Protein AF-A0A0A7PD60-F1 (afdb_monomer)

Mean predicted aligned error: 9.68 Å

Organism: NCBI:txid1515612

Nearest PDB structures (foldseek):
  1x8z-assembly1_A-2  TM=5.159E-01  e=1.413E+00  Arabidopsis thaliana
  1x8z-assembly3_A  TM=5.159E-01  e=1.413E+00  Arabidopsis thaliana
  1xg2-assembly1_B  TM=5.342E-01  e=2.087E+00  Actinidia chinensis
  8xhw-assembly1_A  TM=4.255E-01  e=7.781E+00  Haloquadratum walsbyi DSM 16790
  1s8l-assembly1_A  TM=4.151E-01  e=6.723E+00  Halobacterium sp.

pLDDT: mean 78.9, std 13.52, range [43.19, 95.94]

Foldseek 3Di:
DDDPPDDDPPPPPVVVVVLVCVVVVVVVLVVVLVPDPDVVCSLLSLLVVLLVLLQVLLVLLCVVLVVDPDPLLSVLSNLLSVLSNQLSVLCVVPVPCPDLVSLLSNLVSLLSNLVSLLVNLVVDPDFCSVLSNVLSVLSNVLSVCSVVVHDPVCVNVNSVVNSVSSSVVSVSSVVVVVVVVVPPPDDPPPDD

Structure (mmCIF, N/CA/C/O backbone):
data_AF-A0A0A7PD60-F1
#
_entry.id   AF-A0A0A7PD60-F1
#
loop_
_atom_site.group_PDB
_atom_site.id
_atom_site.type_symbol
_atom_site.label_atom_id
_atom_site.label_alt_id
_atom_site.label_comp_id
_atom_site.label_asym_id
_atom_site.label_entity_id
_atom_site.label_seq_id
_atom_site.pdbx_PDB_ins_code
_atom_site.Cartn_x
_atom_site.Cartn_y
_atom_site.Cartn_z
_atom_site.occupancy
_atom_site.B_iso_or_equiv
_atom_site.auth_seq_id
_atom_site.auth_comp_id
_atom_site.auth_asym_id
_atom_site.auth_atom_id
_atom_site.pdbx_PDB_model_num
ATOM 1 N N . MET A 1 1 ? -7.321 26.201 45.624 1.00 45.25 1 MET A N 1
ATOM 2 C CA . MET A 1 1 ? -7.316 24.887 44.943 1.00 45.25 1 MET A CA 1
ATOM 3 C C . MET A 1 1 ? -8.018 25.086 43.603 1.00 45.25 1 MET A C 1
ATOM 5 O O . MET A 1 1 ? -9.235 25.010 43.531 1.00 45.25 1 MET A O 1
ATOM 9 N N . PHE A 1 2 ? -7.267 25.556 42.604 1.00 43.19 2 PHE A N 1
ATOM 10 C CA . PHE A 1 2 ? -7.802 26.150 41.375 1.00 43.19 2 PHE A CA 1
ATOM 11 C C . PHE A 1 2 ? -7.824 25.148 40.215 1.00 43.19 2 PHE A C 1
ATOM 13 O O . PHE A 1 2 ? -6.853 24.437 39.977 1.00 43.19 2 PHE A O 1
ATOM 20 N N . ALA A 1 3 ? -8.967 25.146 39.531 1.00 49.16 3 ALA A N 1
ATOM 21 C CA . ALA A 1 3 ? -9.256 24.707 38.171 1.00 49.16 3 ALA A CA 1
ATOM 22 C C . ALA A 1 3 ? -8.059 24.272 37.298 1.00 49.16 3 ALA A C 1
ATOM 24 O O . ALA A 1 3 ? -7.318 25.095 36.767 1.00 49.16 3 ALA A O 1
ATOM 25 N N . ALA A 1 4 ? -7.975 22.967 37.041 1.00 48.28 4 ALA A N 1
ATOM 26 C CA . ALA A 1 4 ? -7.247 22.392 35.914 1.00 48.28 4 ALA A CA 1
ATOM 27 C C . ALA A 1 4 ? -8.256 21.704 34.979 1.00 48.28 4 ALA A C 1
ATOM 29 O O . ALA A 1 4 ? -8.284 20.485 34.856 1.00 48.28 4 ALA A O 1
ATOM 30 N N . GLN A 1 5 ? -9.154 22.486 34.377 1.00 56.31 5 GLN A N 1
ATOM 31 C CA . GLN A 1 5 ? -10.167 21.976 33.452 1.00 56.31 5 GLN A CA 1
ATOM 32 C C . GLN A 1 5 ? -10.389 23.011 32.351 1.00 56.31 5 GLN A C 1
ATOM 34 O O . GLN A 1 5 ? -11.177 23.937 32.500 1.00 56.31 5 GLN A O 1
ATOM 39 N N . GLY A 1 6 ? -9.624 22.901 31.264 1.00 50.69 6 GLY A N 1
ATOM 40 C CA . GLY A 1 6 ? -9.734 23.856 30.161 1.00 50.69 6 GLY A CA 1
ATOM 41 C C . GLY A 1 6 ? -8.641 23.761 29.103 1.00 50.69 6 GLY A C 1
ATOM 42 O O . GLY A 1 6 ? -8.149 24.795 28.666 1.00 50.69 6 GLY A O 1
ATOM 43 N N . ARG A 1 7 ? -8.213 22.554 28.700 1.00 50.16 7 ARG A N 1
ATOM 44 C CA . ARG A 1 7 ? -7.213 22.408 27.623 1.00 50.16 7 ARG A CA 1
ATOM 45 C C . ARG A 1 7 ? -7.505 21.299 26.603 1.00 50.16 7 ARG A C 1
ATOM 47 O O . ARG A 1 7 ? -6.588 20.859 25.919 1.00 50.16 7 ARG A O 1
ATOM 54 N N . ASP A 1 8 ? -8.771 20.908 26.434 1.00 51.94 8 ASP A N 1
ATOM 55 C CA . ASP A 1 8 ? -9.109 19.741 25.597 1.00 51.94 8 ASP A CA 1
ATOM 56 C C . ASP A 1 8 ? -9.903 20.071 24.318 1.00 51.94 8 ASP A C 1
ATOM 58 O O . ASP A 1 8 ? -10.056 19.211 23.452 1.00 51.94 8 ASP A O 1
ATOM 62 N N . SER A 1 9 ? -10.375 21.307 24.124 1.00 50.34 9 SER A N 1
ATOM 63 C CA . SER A 1 9 ? -11.265 21.645 22.995 1.00 50.34 9 SER A CA 1
ATOM 64 C C . SER A 1 9 ? -10.570 22.215 21.749 1.00 50.34 9 SER A C 1
ATOM 66 O O . SER A 1 9 ? -11.176 22.233 20.681 1.00 50.34 9 SER A O 1
ATOM 68 N N . VAL A 1 10 ? -9.293 22.615 21.821 1.00 49.00 10 VAL A N 1
ATOM 69 C CA . VAL A 1 10 ? -8.584 23.231 20.672 1.00 49.00 10 VAL A CA 1
ATOM 70 C C . VAL A 1 10 ? -7.845 22.196 19.799 1.00 49.00 10 VAL A C 1
ATOM 72 O O . VAL A 1 10 ? -7.599 22.429 18.618 1.00 49.00 10 VAL A O 1
ATOM 75 N N . GLY A 1 11 ? -7.566 20.993 20.316 1.00 49.41 11 GLY A N 1
ATOM 76 C CA . GLY A 1 11 ? -6.858 19.927 19.578 1.00 49.41 11 GLY A CA 1
ATOM 77 C C . GLY A 1 11 ? -7.725 19.075 18.634 1.00 49.41 11 GLY A C 1
ATOM 78 O O . GLY A 1 11 ? -7.202 18.217 17.913 1.00 49.41 11 GLY A O 1
ATOM 79 N N . GLY A 1 12 ? -9.048 19.275 18.644 1.00 49.69 12 GLY A N 1
ATOM 80 C CA . GLY A 1 12 ? -9.999 18.477 17.862 1.00 49.69 12 GLY A CA 1
ATOM 81 C C . GLY A 1 12 ? -10.002 18.826 16.375 1.00 49.69 12 GLY A C 1
ATOM 82 O O . GLY A 1 12 ? -10.013 17.929 15.533 1.00 49.69 12 GLY A O 1
ATOM 83 N N . TYR A 1 13 ? -9.919 20.118 16.052 1.00 46.81 13 TYR A N 1
ATOM 84 C CA . TYR A 1 13 ? -9.999 20.579 14.669 1.00 46.81 13 TYR A CA 1
ATOM 85 C C . TYR A 1 13 ? -8.667 20.425 13.937 1.00 46.81 13 TYR A C 1
ATOM 87 O O . TYR A 1 13 ? -8.688 19.922 12.821 1.00 46.81 13 TYR A O 1
ATOM 95 N N . ALA A 1 14 ? -7.523 20.715 14.573 1.00 48.94 14 ALA A N 1
ATOM 96 C CA . ALA A 1 14 ? -6.183 20.650 13.961 1.00 48.94 14 ALA A CA 1
ATOM 97 C C . ALA A 1 14 ? -5.816 19.287 13.332 1.00 48.94 14 ALA A C 1
ATOM 99 O O . ALA A 1 14 ? -4.980 19.212 12.438 1.00 48.94 14 ALA A O 1
ATOM 100 N N . ASN A 1 15 ? -6.469 18.201 13.756 1.00 55.22 15 ASN A N 1
ATOM 101 C CA . ASN A 1 15 ? -6.218 16.852 13.243 1.00 55.22 15 ASN A CA 1
ATOM 102 C C . ASN A 1 15 ? -7.100 16.446 12.046 1.00 55.22 15 ASN A C 1
ATOM 104 O O . ASN A 1 15 ? -6.853 15.393 11.455 1.00 55.22 15 ASN A O 1
ATOM 108 N N . LEU A 1 16 ? -8.122 17.233 11.686 1.00 54.19 16 LEU A N 1
ATOM 109 C CA . LEU A 1 16 ? -9.031 16.917 10.572 1.00 54.19 16 LEU A CA 1
ATOM 110 C C . LEU A 1 16 ? -8.470 17.368 9.213 1.00 54.19 16 LEU A C 1
ATOM 112 O O . LEU A 1 16 ? -8.832 16.822 8.175 1.00 54.19 16 LEU A O 1
ATOM 116 N N . TRP A 1 17 ? -7.552 18.335 9.210 1.00 53.50 17 TRP A N 1
ATOM 117 C CA . TRP A 1 17 ? -7.046 18.959 7.984 1.00 53.50 17 TRP A CA 1
ATOM 118 C C . TRP A 1 17 ? -6.054 18.040 7.283 1.00 53.50 17 TRP A C 1
ATOM 120 O O . TRP A 1 17 ? -6.000 18.008 6.064 1.00 53.50 17 TRP A O 1
ATOM 130 N N . TRP A 1 18 ? -5.301 17.253 8.052 1.00 55.25 18 TRP A N 1
ATOM 131 C CA . TRP A 1 18 ? -4.307 16.319 7.534 1.00 55.25 18 TRP A CA 1
ATOM 132 C C . TRP A 1 18 ? -4.889 15.246 6.590 1.00 55.25 18 TRP A C 1
ATOM 134 O O . TRP A 1 18 ? -4.377 15.094 5.483 1.00 55.25 18 TRP A O 1
ATOM 144 N N . PRO A 1 19 ? -5.975 14.524 6.938 1.00 57.06 19 PRO A N 1
ATOM 145 C CA . PRO A 1 19 ? -6.587 13.575 6.009 1.00 57.06 19 PRO A CA 1
ATOM 146 C C . PRO A 1 19 ? -7.271 14.246 4.810 1.00 57.06 19 PRO A C 1
ATOM 148 O O . PRO A 1 19 ? -7.238 13.694 3.712 1.00 57.06 19 PRO A O 1
ATOM 151 N N . LEU A 1 20 ? -7.834 15.445 4.988 1.00 56.34 20 LEU A N 1
ATOM 152 C CA . LEU A 1 20 ? -8.378 16.240 3.883 1.00 56.34 20 LEU A CA 1
ATOM 153 C C . LEU A 1 20 ? -7.275 16.731 2.937 1.00 56.34 20 LEU A C 1
ATOM 155 O O . LEU A 1 20 ? -7.461 16.692 1.728 1.00 56.34 20 LEU A O 1
ATOM 159 N N . ALA A 1 21 ? -6.110 17.110 3.461 1.00 62.09 21 ALA A N 1
ATOM 160 C CA . ALA A 1 21 ? -4.942 17.491 2.675 1.00 62.09 21 ALA A CA 1
ATOM 161 C C . ALA A 1 21 ? -4.362 16.296 1.904 1.00 62.09 21 ALA A C 1
ATOM 163 O O . ALA A 1 21 ? -3.977 16.448 0.750 1.00 62.09 21 ALA A O 1
ATOM 164 N N . LEU A 1 22 ? -4.367 15.093 2.492 1.00 65.81 22 LEU A N 1
ATOM 165 C CA . LEU A 1 22 ? -3.983 13.864 1.789 1.00 65.81 22 LEU A CA 1
ATOM 166 C C . LEU A 1 22 ? -4.974 13.506 0.671 1.00 65.81 22 LEU A C 1
ATOM 168 O O . LEU A 1 22 ? -4.551 13.136 -0.423 1.00 65.81 22 LEU A O 1
ATOM 172 N N . GLY A 1 23 ? -6.281 13.655 0.914 1.00 61.34 23 GLY A N 1
ATOM 173 C CA . GLY A 1 23 ? -7.320 13.420 -0.094 1.00 61.34 23 GLY A CA 1
ATOM 174 C C . GLY A 1 23 ? -7.303 14.451 -1.228 1.00 61.34 23 GLY A C 1
ATOM 175 O O . GLY A 1 23 ? -7.326 14.080 -2.399 1.00 61.34 23 GLY A O 1
ATOM 176 N N . ALA A 1 24 ? -7.198 15.739 -0.892 1.00 56.53 24 ALA A N 1
ATOM 177 C CA . ALA A 1 24 ? -7.082 16.830 -1.857 1.00 56.53 24 ALA A CA 1
ATOM 178 C C . ALA A 1 24 ? -5.769 16.748 -2.648 1.00 56.53 24 ALA A C 1
ATOM 180 O O . ALA A 1 24 ? -5.776 16.950 -3.860 1.00 56.53 24 ALA A O 1
ATOM 181 N N . GLY A 1 25 ? -4.667 16.368 -1.992 1.00 66.50 25 GLY A N 1
ATOM 182 C CA . GLY A 1 25 ? -3.397 16.070 -2.645 1.00 66.50 25 GLY A CA 1
ATOM 183 C C . GLY A 1 25 ? -3.546 14.941 -3.662 1.00 66.50 25 GLY A C 1
ATOM 184 O O . GLY A 1 25 ? -3.178 15.107 -4.817 1.00 66.50 25 GLY A O 1
ATOM 185 N N . ALA A 1 26 ? -4.178 13.829 -3.288 1.00 60.81 26 ALA A N 1
ATOM 186 C CA . ALA A 1 26 ? -4.400 12.716 -4.205 1.00 60.81 26 ALA A CA 1
ATOM 187 C C . ALA A 1 26 ? -5.316 13.066 -5.396 1.00 60.81 26 ALA A C 1
ATOM 189 O O . ALA A 1 26 ? -5.043 12.650 -6.523 1.00 60.81 26 ALA A O 1
ATOM 190 N N . ALA A 1 27 ? -6.372 13.858 -5.181 1.00 60.59 27 ALA A N 1
ATOM 191 C CA . ALA A 1 27 ? -7.254 14.326 -6.252 1.00 60.59 27 ALA A CA 1
ATOM 192 C C . ALA A 1 27 ? -6.538 15.298 -7.209 1.00 60.59 27 ALA A C 1
ATOM 194 O O . ALA A 1 27 ? -6.627 15.141 -8.428 1.00 60.59 27 ALA A O 1
ATOM 195 N N . ALA A 1 28 ? -5.7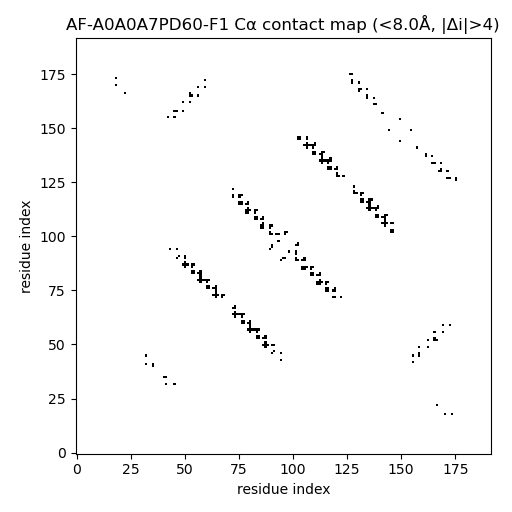65 16.247 -6.671 1.00 60.00 28 ALA A N 1
ATOM 196 C CA . ALA A 1 28 ? -4.930 17.154 -7.458 1.00 60.00 28 ALA A CA 1
ATOM 197 C C . ALA A 1 28 ? -3.871 16.392 -8.276 1.00 60.00 28 ALA A C 1
ATOM 199 O O . ALA A 1 28 ? -3.556 16.778 -9.399 1.00 60.00 28 ALA A O 1
ATOM 200 N N . VAL A 1 29 ? -3.376 15.267 -7.757 1.00 58.03 29 VAL A N 1
ATOM 201 C CA . VAL A 1 29 ? -2.412 14.384 -8.431 1.00 58.03 29 VAL A CA 1
ATOM 202 C C . VAL A 1 29 ? -3.037 13.596 -9.573 1.00 58.03 29 VAL A C 1
ATOM 204 O O . VAL A 1 29 ? -2.435 13.510 -10.642 1.00 58.03 29 VAL A O 1
ATOM 207 N N . LEU A 1 30 ? -4.245 13.053 -9.389 1.00 61.50 30 LEU A N 1
ATOM 208 C CA . LEU A 1 30 ? -4.986 12.391 -10.469 1.00 61.50 30 LEU A CA 1
ATOM 209 C C . LEU A 1 30 ? -5.298 13.364 -11.613 1.00 61.50 30 LEU A C 1
ATOM 211 O O . LEU A 1 30 ? -5.217 12.973 -12.777 1.00 61.50 30 LEU A O 1
ATOM 215 N N . LEU A 1 31 ? -5.582 14.626 -11.281 1.00 61.00 31 LEU A N 1
ATOM 216 C CA . LEU A 1 31 ? -5.720 15.723 -12.240 1.00 61.00 31 LEU A CA 1
ATOM 217 C C . LEU A 1 31 ? -4.387 16.049 -12.932 1.00 61.00 31 LEU A C 1
ATOM 219 O O . LEU A 1 31 ? -4.333 16.077 -14.156 1.00 61.00 31 LEU A O 1
ATOM 223 N N . PHE A 1 32 ? -3.286 16.211 -12.193 1.00 60.91 32 PHE A N 1
ATOM 224 C CA . PHE A 1 32 ? -1.969 16.524 -12.768 1.00 60.91 32 PHE A CA 1
ATOM 225 C C . PHE A 1 32 ? -1.454 15.426 -13.720 1.00 60.91 32 PHE A C 1
ATOM 227 O O . PHE A 1 32 ? -0.874 15.713 -14.772 1.00 60.91 32 PHE A O 1
ATOM 234 N N . LEU A 1 33 ? -1.736 14.158 -13.400 1.00 54.94 33 LEU A N 1
ATOM 235 C CA . LEU A 1 33 ? -1.424 13.012 -14.255 1.00 54.94 33 LEU A CA 1
ATOM 236 C C . LEU A 1 33 ? -2.199 13.003 -15.579 1.00 54.94 33 LEU A C 1
ATOM 238 O O . LEU A 1 33 ? -1.742 12.352 -16.511 1.00 54.94 33 LEU A O 1
ATOM 242 N N . GLN A 1 34 ? -3.346 13.680 -15.690 1.00 61.59 34 GLN A N 1
ATOM 243 C CA . GLN A 1 34 ? -4.083 13.765 -16.958 1.00 61.59 34 GLN A CA 1
ATOM 244 C C . GLN A 1 34 ? -3.521 14.829 -17.910 1.00 61.59 34 GLN A C 1
ATOM 246 O O . GLN A 1 34 ? -3.695 14.702 -19.118 1.00 61.59 34 GLN A O 1
ATOM 251 N N . PHE A 1 35 ? -2.816 15.841 -17.396 1.00 59.50 35 PHE A N 1
ATOM 252 C CA . PHE A 1 35 ? -2.416 17.020 -18.176 1.00 59.50 35 PHE A CA 1
ATOM 253 C C . PHE A 1 35 ? -0.926 17.079 -18.553 1.00 59.50 35 PHE A C 1
ATOM 255 O O . PHE A 1 35 ? -0.502 18.034 -19.198 1.00 59.50 35 PHE A O 1
ATOM 262 N N . THR A 1 36 ? -0.109 16.081 -18.194 1.00 52.44 36 THR A N 1
ATOM 263 C CA . THR A 1 36 ? 1.338 16.110 -18.488 1.00 52.44 36 THR A CA 1
ATOM 264 C C . THR A 1 36 ? 1.650 15.493 -19.865 1.00 52.44 36 THR A C 1
ATOM 266 O O . THR A 1 36 ? 1.535 14.282 -20.018 1.00 52.44 36 THR A O 1
ATOM 269 N N . PRO A 1 37 ? 2.133 16.248 -20.870 1.00 53.19 37 PRO A N 1
ATOM 270 C CA . PRO A 1 37 ? 2.254 15.771 -22.256 1.00 53.19 37 PRO A CA 1
ATOM 271 C C . PRO A 1 37 ? 3.435 14.812 -22.529 1.00 53.19 37 PRO A C 1
ATOM 273 O O . PRO A 1 37 ? 3.783 14.583 -23.685 1.00 53.19 37 PRO A O 1
ATOM 276 N N . ARG A 1 38 ? 4.095 14.247 -21.501 1.00 71.44 38 ARG A N 1
ATOM 277 C CA . ARG A 1 38 ? 5.273 13.371 -21.670 1.00 71.44 38 ARG A CA 1
ATOM 278 C C . ARG A 1 38 ? 5.118 12.041 -20.908 1.00 71.44 38 ARG A C 1
ATOM 280 O O . ARG A 1 38 ? 5.128 12.057 -19.675 1.00 71.44 38 ARG A O 1
ATOM 287 N N . PRO A 1 39 ? 5.059 10.884 -21.601 1.00 69.69 39 PRO A N 1
ATOM 288 C CA . PRO A 1 39 ? 4.768 9.582 -20.982 1.00 69.69 39 PRO A CA 1
ATOM 289 C C . PRO A 1 39 ? 5.855 9.111 -20.001 1.00 69.69 39 PRO A C 1
ATOM 291 O O . PRO A 1 39 ? 5.564 8.448 -19.004 1.00 69.69 39 PRO A O 1
ATOM 294 N N . PHE A 1 40 ? 7.111 9.504 -20.235 1.00 71.00 40 PHE A N 1
ATOM 295 C CA . PHE A 1 40 ? 8.219 9.190 -19.332 1.00 71.00 40 PHE A CA 1
ATOM 296 C C . PHE A 1 40 ? 8.077 9.894 -17.975 1.00 71.00 40 PHE A C 1
ATOM 298 O O . PHE A 1 40 ? 8.152 9.249 -16.930 1.00 71.00 40 PHE A O 1
ATOM 305 N N . LEU A 1 41 ? 7.789 11.203 -17.987 1.00 75.25 41 LEU A N 1
ATOM 306 C CA . LEU A 1 41 ? 7.560 11.971 -16.760 1.00 75.25 41 LEU A CA 1
ATOM 307 C C . LEU A 1 41 ? 6.321 11.463 -16.018 1.00 75.25 41 LEU A C 1
ATOM 309 O O . LEU A 1 41 ? 6.384 11.299 -14.805 1.00 75.25 41 LEU A O 1
ATOM 313 N N . MET A 1 42 ? 5.242 11.109 -16.731 1.00 73.12 42 MET A N 1
ATOM 314 C CA . MET A 1 42 ? 4.068 10.485 -16.107 1.00 73.12 42 MET A CA 1
ATOM 315 C C . MET A 1 42 ? 4.428 9.220 -15.323 1.00 73.12 42 MET A C 1
ATOM 317 O O . MET A 1 42 ? 3.942 9.043 -14.210 1.00 73.12 42 MET A O 1
ATOM 321 N N . THR A 1 43 ? 5.275 8.354 -15.884 1.00 76.38 43 THR A N 1
ATOM 322 C CA . THR A 1 43 ? 5.635 7.075 -15.254 1.00 76.38 43 THR A CA 1
ATOM 323 C C . THR A 1 43 ? 6.455 7.302 -13.987 1.00 76.38 43 THR A C 1
ATOM 325 O O . THR A 1 43 ? 6.087 6.809 -12.923 1.00 76.38 43 THR A O 1
ATOM 328 N N . VAL A 1 44 ? 7.515 8.114 -14.068 1.00 79.25 44 VAL A N 1
ATOM 329 C CA . VAL A 1 44 ? 8.369 8.436 -12.910 1.00 79.25 44 VAL A CA 1
ATOM 330 C C . VAL A 1 44 ? 7.561 9.123 -11.810 1.00 79.25 44 VAL A C 1
ATOM 332 O O . VAL A 1 44 ? 7.629 8.724 -10.648 1.00 79.25 44 VAL A O 1
ATOM 335 N N . THR A 1 45 ? 6.746 10.119 -12.164 1.00 80.88 45 THR A N 1
ATOM 336 C CA . THR A 1 45 ? 5.888 10.818 -11.204 1.00 80.88 45 THR A CA 1
ATOM 337 C C . THR A 1 45 ? 4.870 9.864 -10.575 1.00 80.88 45 THR A C 1
ATOM 339 O O . THR A 1 45 ? 4.715 9.880 -9.356 1.00 80.88 45 THR A O 1
ATOM 342 N N . ALA A 1 46 ? 4.230 8.983 -11.350 1.00 80.69 46 ALA A N 1
ATOM 343 C CA . ALA A 1 46 ? 3.298 7.985 -10.821 1.00 80.69 46 ALA A CA 1
ATOM 344 C C . ALA A 1 46 ? 3.963 7.034 -9.814 1.00 80.69 46 ALA A C 1
ATOM 346 O O . ALA A 1 46 ? 3.371 6.738 -8.778 1.00 80.69 46 ALA A O 1
ATOM 347 N N . ILE A 1 47 ? 5.196 6.595 -10.084 1.00 83.81 47 ILE A N 1
ATOM 348 C CA . ILE A 1 47 ? 5.955 5.730 -9.173 1.00 83.81 47 ILE A CA 1
ATOM 349 C C . ILE A 1 47 ? 6.304 6.468 -7.878 1.00 83.81 47 ILE A C 1
ATOM 351 O O . ILE A 1 47 ? 6.063 5.937 -6.796 1.00 83.81 47 ILE A O 1
ATOM 355 N N . LEU A 1 48 ? 6.811 7.703 -7.955 1.00 83.31 48 LEU A N 1
ATOM 356 C CA . LEU A 1 48 ? 7.122 8.501 -6.760 1.00 83.31 48 LEU A CA 1
ATOM 357 C C . LEU A 1 48 ? 5.877 8.746 -5.894 1.00 83.31 48 LEU A C 1
ATOM 359 O O . LEU A 1 48 ? 5.941 8.666 -4.667 1.00 83.31 48 LEU A O 1
ATOM 363 N N . TRP A 1 49 ? 4.724 8.977 -6.522 1.00 81.44 49 TRP A N 1
ATOM 364 C CA . TRP A 1 49 ? 3.452 9.083 -5.809 1.00 81.44 49 TRP A CA 1
ATOM 365 C C . TRP A 1 49 ? 3.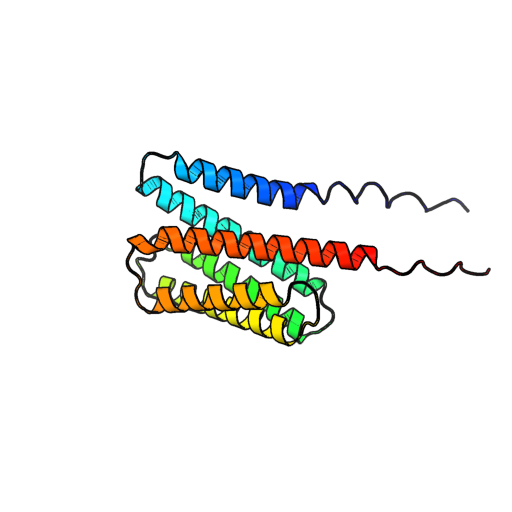024 7.772 -5.169 1.00 81.44 49 TRP A C 1
ATOM 367 O O . TRP A 1 49 ? 2.579 7.769 -4.022 1.00 81.44 49 TRP A O 1
ATOM 377 N N . LEU A 1 50 ? 3.183 6.654 -5.875 1.00 83.50 50 LEU A N 1
ATOM 378 C CA . LEU A 1 50 ? 2.900 5.340 -5.319 1.00 83.50 50 LEU A CA 1
ATOM 379 C C . LEU A 1 50 ? 3.751 5.065 -4.076 1.00 83.50 50 LEU A C 1
ATOM 381 O O . LEU A 1 50 ? 3.220 4.622 -3.061 1.00 83.50 50 LEU A O 1
ATOM 385 N N . VAL A 1 51 ? 5.043 5.395 -4.129 1.00 87.75 51 VAL A N 1
ATOM 386 C CA . VAL A 1 51 ? 5.966 5.310 -2.989 1.00 87.75 51 VAL A CA 1
ATOM 387 C C . VAL A 1 51 ? 5.454 6.149 -1.815 1.00 87.75 51 VAL A C 1
ATOM 389 O O . VAL A 1 51 ? 5.375 5.647 -0.691 1.00 87.75 51 VAL A O 1
ATOM 392 N N . ALA A 1 52 ? 5.043 7.397 -2.061 1.00 85.44 52 ALA A N 1
ATOM 393 C CA . ALA A 1 52 ? 4.488 8.267 -1.024 1.00 85.44 52 ALA A CA 1
ATOM 394 C C . ALA A 1 52 ? 3.196 7.695 -0.410 1.00 85.44 52 ALA A C 1
ATOM 396 O O . ALA A 1 52 ? 3.028 7.707 0.812 1.00 85.44 52 ALA A O 1
ATOM 397 N N . LEU A 1 53 ? 2.302 7.138 -1.233 1.00 84.88 53 LEU A N 1
ATOM 398 C CA . LEU A 1 53 ? 1.064 6.504 -0.777 1.00 84.88 53 LEU A CA 1
ATOM 399 C C . LEU A 1 53 ? 1.333 5.239 0.040 1.00 84.88 53 LEU A C 1
ATOM 401 O O . LEU A 1 53 ? 0.701 5.044 1.076 1.00 84.88 53 LEU A O 1
ATOM 405 N N . MET A 1 54 ? 2.289 4.405 -0.371 1.00 87.81 54 MET A N 1
ATOM 406 C CA . MET A 1 54 ? 2.707 3.228 0.393 1.00 87.81 54 MET A CA 1
ATOM 407 C C . MET A 1 54 ? 3.301 3.622 1.751 1.00 87.81 54 MET A C 1
ATOM 409 O O . MET A 1 54 ? 2.963 3.015 2.767 1.00 87.81 54 MET A O 1
ATOM 413 N N . ALA A 1 55 ? 4.119 4.678 1.803 1.00 86.44 55 ALA A N 1
ATOM 414 C CA . ALA A 1 55 ? 4.651 5.208 3.058 1.00 86.44 55 ALA A CA 1
ATOM 415 C C . ALA A 1 55 ? 3.537 5.749 3.974 1.00 86.44 55 ALA A C 1
ATOM 417 O O . ALA A 1 55 ? 3.505 5.443 5.170 1.00 86.44 55 ALA A O 1
ATOM 418 N N . ALA A 1 56 ? 2.577 6.495 3.418 1.00 82.69 56 ALA A N 1
ATOM 419 C CA . ALA A 1 56 ? 1.414 6.981 4.158 1.00 82.69 56 ALA A CA 1
ATOM 420 C C . ALA A 1 56 ? 0.548 5.823 4.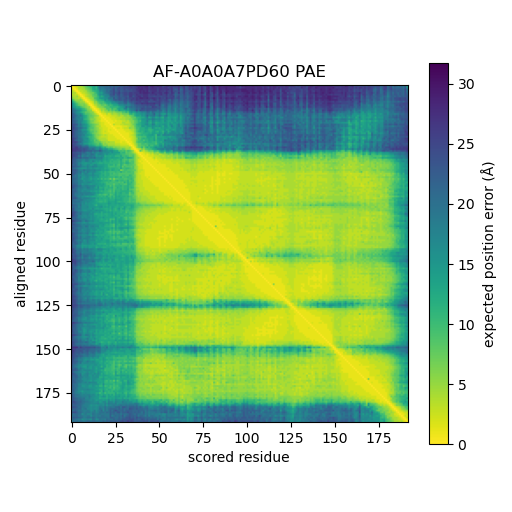684 1.00 82.69 56 ALA A C 1
ATOM 422 O O . ALA A 1 56 ? 0.138 5.826 5.846 1.00 82.69 56 ALA A O 1
ATOM 423 N N . ALA A 1 57 ? 0.321 4.795 3.866 1.00 83.94 57 ALA A N 1
ATOM 424 C CA . ALA A 1 57 ? -0.405 3.594 4.256 1.00 83.94 57 ALA A CA 1
ATOM 425 C C . ALA A 1 57 ? 0.300 2.854 5.394 1.00 83.94 57 ALA A C 1
ATOM 427 O O . ALA A 1 57 ? -0.336 2.509 6.390 1.00 83.94 57 ALA A O 1
ATOM 428 N N . ALA A 1 58 ? 1.617 2.670 5.292 1.00 86.94 58 ALA A N 1
ATOM 429 C CA . ALA A 1 58 ? 2.419 2.070 6.347 1.00 86.94 58 ALA A CA 1
ATOM 430 C C . ALA A 1 58 ? 2.315 2.851 7.662 1.00 86.94 58 ALA A C 1
ATOM 432 O O . ALA A 1 58 ? 2.141 2.252 8.724 1.00 86.94 58 ALA A O 1
ATOM 433 N N . TRP A 1 59 ? 2.348 4.184 7.598 1.00 87.31 59 TRP A N 1
ATOM 434 C CA . TRP A 1 59 ? 2.170 5.041 8.768 1.00 87.31 59 TRP A CA 1
ATOM 435 C C . TRP A 1 59 ? 0.792 4.864 9.418 1.00 87.31 59 TRP A C 1
ATOM 437 O O . TRP A 1 59 ? 0.689 4.678 10.634 1.00 87.31 59 TRP A O 1
ATOM 447 N N . VAL A 1 60 ? -0.277 4.874 8.616 1.00 85.06 60 VAL A N 1
ATOM 448 C CA . VAL A 1 60 ? -1.651 4.665 9.099 1.00 85.06 60 VAL A CA 1
ATOM 449 C C . VAL A 1 60 ? -1.793 3.286 9.751 1.00 85.06 60 VAL A C 1
ATOM 451 O O . VAL A 1 60 ? -2.341 3.178 10.849 1.00 85.06 60 VAL A O 1
ATOM 454 N N . GLN A 1 61 ? -1.238 2.242 9.138 1.00 88.44 61 GLN A N 1
ATOM 455 C CA . GLN A 1 61 ? -1.265 0.885 9.686 1.00 88.44 61 GLN A CA 1
ATOM 456 C C . GLN A 1 61 ? -0.437 0.768 10.973 1.00 88.44 61 GLN A C 1
ATOM 458 O O . GLN A 1 61 ? -0.875 0.146 11.941 1.00 88.44 61 GLN A O 1
ATOM 463 N N . ALA A 1 62 ? 0.712 1.443 11.057 1.00 87.62 62 ALA A N 1
ATOM 464 C CA . ALA A 1 62 ? 1.498 1.518 12.286 1.00 87.62 62 ALA A CA 1
ATOM 465 C C . ALA A 1 62 ? 0.732 2.223 13.419 1.00 87.62 62 ALA A C 1
ATOM 467 O O . ALA A 1 62 ? 0.851 1.835 14.585 1.00 87.62 62 ALA A O 1
ATOM 468 N N . ARG A 1 63 ? -0.083 3.234 13.093 1.00 86.69 63 ARG A N 1
ATOM 469 C CA . ARG A 1 63 ? -0.960 3.910 14.056 1.00 86.69 63 ARG A CA 1
ATOM 470 C C . ARG A 1 63 ? -2.084 2.989 14.532 1.00 86.69 63 ARG A C 1
ATOM 472 O O . ARG A 1 63 ? -2.276 2.871 15.740 1.00 86.69 63 ARG A O 1
ATOM 479 N N . GLU A 1 64 ? -2.766 2.288 13.629 1.00 86.50 64 GLU A N 1
ATOM 480 C CA . GLU A 1 64 ? -3.795 1.296 13.987 1.00 86.50 64 GLU A CA 1
ATOM 481 C C . GLU A 1 64 ? -3.237 0.160 14.850 1.00 86.50 64 GLU A C 1
ATOM 483 O O . GLU A 1 64 ? -3.856 -0.240 15.839 1.00 86.50 64 GLU A O 1
ATOM 488 N N . ALA A 1 65 ? -2.016 -0.299 14.566 1.00 90.75 65 ALA A N 1
ATOM 489 C CA . ALA A 1 65 ? -1.339 -1.286 15.398 1.00 90.75 65 ALA A CA 1
ATOM 490 C C . ALA A 1 65 ? -1.206 -0.825 16.863 1.00 90.75 65 ALA A C 1
ATOM 492 O O . ALA A 1 65 ? -1.349 -1.634 17.781 1.00 90.75 65 ALA A O 1
ATOM 493 N N . ARG A 1 66 ? -0.958 0.470 17.106 1.00 90.38 66 ARG A N 1
ATOM 494 C CA . ARG A 1 66 ? -0.862 1.032 18.467 1.00 90.38 66 ARG A CA 1
ATOM 495 C C . ARG A 1 66 ? -2.221 1.131 19.158 1.00 90.38 66 ARG A C 1
ATOM 497 O O . ARG A 1 66 ? -2.285 0.972 20.371 1.00 90.38 66 ARG A O 1
ATOM 504 N N . LEU A 1 67 ? -3.287 1.378 18.399 1.00 85.88 67 LEU A N 1
ATOM 505 C CA . LEU A 1 67 ? -4.648 1.538 18.925 1.00 85.88 67 LEU A CA 1
ATOM 506 C C . LEU A 1 67 ? -5.360 0.204 19.180 1.00 85.88 67 LEU A C 1
ATOM 508 O O . LEU A 1 67 ? -6.375 0.162 19.874 1.00 85.88 67 LEU A O 1
ATOM 512 N N . THR A 1 68 ? -4.857 -0.891 18.615 1.00 86.50 68 THR A N 1
ATOM 513 C CA . THR A 1 68 ? -5.522 -2.191 18.694 1.00 86.50 68 THR A CA 1
ATOM 514 C C . THR A 1 68 ? -5.121 -2.958 19.957 1.00 86.50 68 THR A C 1
ATOM 516 O O . THR A 1 68 ? -3.934 -3.161 20.233 1.00 86.50 68 THR A O 1
ATOM 519 N N . ALA A 1 69 ? -6.116 -3.420 20.723 1.00 86.38 69 ALA A N 1
ATOM 520 C CA . ALA A 1 69 ? -5.908 -4.172 21.964 1.00 86.38 69 ALA A CA 1
ATOM 521 C C . ALA A 1 69 ? -5.430 -5.614 21.715 1.00 86.38 69 ALA A C 1
ATOM 523 O O . ALA A 1 69 ? -4.561 -6.115 22.426 1.00 86.38 69 ALA A O 1
ATOM 524 N N . ARG A 1 70 ? -5.958 -6.280 20.679 1.00 89.56 70 ARG A N 1
ATOM 525 C CA . ARG A 1 70 ? -5.624 -7.674 20.356 1.00 89.56 70 ARG A CA 1
ATOM 526 C C . ARG A 1 70 ? -4.233 -7.784 19.731 1.00 89.56 70 ARG A C 1
ATOM 528 O O . ARG A 1 70 ? -3.914 -7.093 18.762 1.00 89.56 70 ARG A O 1
ATOM 535 N N . ARG A 1 71 ? -3.411 -8.699 20.261 1.00 91.31 71 ARG A N 1
ATOM 536 C CA . ARG A 1 71 ? -2.030 -8.928 19.798 1.00 91.31 71 ARG A CA 1
ATOM 537 C C . ARG A 1 71 ? -1.968 -9.386 18.337 1.00 91.31 71 ARG A C 1
ATOM 539 O O . ARG A 1 71 ? -1.106 -8.906 17.610 1.00 91.31 71 ARG A O 1
ATOM 546 N N . SER A 1 72 ? -2.869 -10.271 17.911 1.00 90.19 72 SER A N 1
ATOM 547 C CA . SER A 1 72 ? -2.926 -10.787 16.535 1.00 90.19 72 SER A CA 1
ATOM 548 C C . SER A 1 72 ? -3.202 -9.679 15.519 1.00 90.19 72 SER A C 1
ATOM 550 O O . SER A 1 72 ? -2.432 -9.501 14.582 1.00 90.19 72 SER A O 1
ATOM 552 N N . GLU A 1 73 ? -4.232 -8.864 15.750 1.00 90.44 73 GLU A N 1
ATOM 553 C CA . GLU A 1 73 ? -4.557 -7.718 14.892 1.00 90.44 73 GLU A CA 1
ATOM 554 C C . GLU A 1 73 ? -3.420 -6.684 14.879 1.00 90.44 73 GLU A C 1
ATOM 556 O O . GLU A 1 73 ? -3.055 -6.169 13.826 1.00 90.44 73 GLU A O 1
ATOM 561 N N . ARG A 1 74 ? -2.788 -6.421 16.031 1.00 92.12 74 ARG A N 1
ATOM 562 C CA . ARG A 1 74 ? -1.605 -5.549 16.112 1.00 92.12 74 ARG A CA 1
ATOM 563 C C . ARG A 1 74 ? -0.446 -6.062 15.255 1.00 92.12 74 ARG A C 1
ATOM 565 O O . ARG A 1 74 ? 0.217 -5.262 14.596 1.00 92.12 74 ARG A O 1
ATOM 572 N N . LEU A 1 75 ? -0.174 -7.367 15.288 1.00 93.75 75 LEU A N 1
ATOM 573 C CA . LEU A 1 75 ? 0.864 -7.987 14.462 1.00 93.75 75 LEU A CA 1
ATOM 574 C C . LEU A 1 75 ? 0.498 -7.929 12.976 1.00 93.75 75 LEU A C 1
ATOM 576 O O . LEU A 1 75 ? 1.355 -7.591 12.165 1.00 93.75 75 LEU A O 1
ATOM 580 N N . ALA A 1 76 ? -0.765 -8.164 12.621 1.00 91.94 76 ALA A N 1
ATOM 581 C CA . ALA A 1 76 ? -1.240 -8.049 11.246 1.00 91.94 76 ALA A CA 1
ATOM 582 C C . ALA A 1 76 ? -1.081 -6.615 10.702 1.00 91.94 76 ALA A C 1
ATOM 584 O O . ALA A 1 76 ? -0.552 -6.413 9.615 1.00 91.94 76 ALA A O 1
ATOM 585 N N . TRP A 1 77 ? -1.412 -5.590 11.489 1.00 92.75 77 TRP A N 1
ATOM 586 C CA . TRP A 1 77 ? -1.187 -4.200 11.081 1.00 92.75 77 TRP A CA 1
ATOM 587 C C . TRP A 1 77 ? 0.295 -3.835 10.944 1.00 92.75 77 TRP A C 1
ATOM 589 O O . TRP A 1 77 ? 0.675 -3.119 10.020 1.00 92.75 77 TRP A O 1
ATOM 599 N N . ARG A 1 78 ? 1.158 -4.343 11.834 1.00 93.56 78 ARG A N 1
ATOM 600 C CA . ARG A 1 78 ? 2.613 -4.130 11.733 1.00 93.56 78 ARG A CA 1
ATOM 601 C C . ARG A 1 78 ? 3.213 -4.814 10.512 1.00 93.56 78 ARG A C 1
ATOM 603 O O . ARG A 1 78 ? 4.046 -4.212 9.846 1.00 93.56 78 ARG A O 1
ATOM 610 N N . THR A 1 79 ? 2.803 -6.048 10.236 1.00 93.19 79 THR A N 1
ATOM 611 C CA . THR A 1 79 ? 3.281 -6.812 9.074 1.00 93.19 79 THR A CA 1
ATOM 612 C C . THR A 1 79 ? 2.811 -6.172 7.777 1.00 93.19 79 THR A C 1
ATOM 614 O O . THR A 1 79 ? 3.634 -5.942 6.898 1.00 93.19 79 THR A O 1
ATOM 617 N N . ALA A 1 80 ? 1.540 -5.773 7.689 1.00 90.44 80 ALA A N 1
ATOM 618 C CA . ALA A 1 80 ? 1.022 -5.045 6.537 1.00 90.44 80 ALA A CA 1
ATOM 619 C C . ALA A 1 80 ? 1.770 -3.718 6.303 1.00 90.44 80 ALA A C 1
ATOM 621 O O . ALA A 1 80 ? 2.118 -3.406 5.161 1.00 90.44 80 ALA A O 1
ATOM 622 N N . GLY A 1 81 ? 2.064 -2.973 7.377 1.00 89.62 81 GLY A N 1
ATOM 623 C CA . GLY A 1 81 ? 2.747 -1.684 7.284 1.00 89.62 81 GLY A CA 1
ATOM 624 C C . GLY A 1 81 ? 4.220 -1.837 6.917 1.00 89.62 81 GLY A C 1
ATOM 625 O O . GLY A 1 81 ? 4.716 -1.133 6.043 1.00 89.62 81 GLY A O 1
ATOM 626 N N . GLY A 1 82 ? 4.906 -2.807 7.526 1.00 93.69 82 GLY A N 1
ATOM 627 C CA . GLY A 1 82 ? 6.283 -3.158 7.179 1.00 93.69 82 GLY A CA 1
ATOM 628 C C . GLY A 1 82 ? 6.407 -3.641 5.736 1.00 93.69 82 GLY A C 1
ATOM 629 O O . GLY A 1 82 ? 7.324 -3.232 5.031 1.00 93.69 82 GLY A O 1
ATOM 630 N N . ALA A 1 83 ? 5.441 -4.430 5.265 1.00 92.75 83 ALA A N 1
ATOM 631 C CA . ALA A 1 83 ? 5.388 -4.856 3.877 1.00 92.75 83 ALA A CA 1
ATOM 632 C C . ALA A 1 83 ? 5.220 -3.660 2.925 1.00 92.75 83 ALA A C 1
ATOM 634 O O . ALA A 1 83 ? 5.921 -3.582 1.924 1.00 92.75 83 ALA A O 1
ATOM 635 N N . TYR A 1 84 ? 4.385 -2.671 3.256 1.00 90.81 84 TYR A N 1
ATOM 636 C CA . TYR A 1 84 ? 4.283 -1.463 2.434 1.00 90.81 84 TYR A CA 1
ATOM 637 C C . TYR A 1 84 ? 5.557 -0.611 2.412 1.00 90.81 84 TYR A C 1
ATOM 639 O O . TYR A 1 84 ? 5.895 -0.070 1.362 1.00 90.81 84 TYR A O 1
ATOM 647 N N . LEU A 1 85 ? 6.298 -0.524 3.520 1.00 92.69 85 LEU A N 1
ATOM 648 C CA . LEU A 1 85 ? 7.611 0.135 3.519 1.00 92.69 85 LEU A CA 1
ATOM 649 C C . LEU A 1 85 ? 8.621 -0.615 2.650 1.00 92.69 85 LEU A C 1
ATOM 651 O O . LEU A 1 85 ? 9.376 0.016 1.916 1.00 92.69 85 LEU A O 1
ATOM 655 N N . LEU A 1 86 ? 8.611 -1.948 2.701 1.00 93.81 86 LEU A N 1
ATOM 656 C CA . LEU A 1 86 ? 9.471 -2.775 1.860 1.00 93.81 86 LEU A CA 1
ATOM 657 C C . LEU A 1 86 ? 9.127 -2.608 0.371 1.00 93.81 86 LEU A C 1
ATOM 659 O O . LEU A 1 86 ? 10.025 -2.438 -0.448 1.00 93.81 86 LEU A O 1
ATOM 663 N N . ALA A 1 87 ? 7.836 -2.588 0.033 1.00 89.38 87 ALA A N 1
ATOM 664 C CA . ALA A 1 87 ? 7.342 -2.310 -1.315 1.00 89.38 87 ALA A CA 1
ATOM 665 C C . ALA A 1 87 ? 7.778 -0.921 -1.812 1.00 89.38 87 ALA A C 1
ATOM 667 O O . ALA A 1 87 ? 8.283 -0.790 -2.927 1.00 89.38 87 ALA A O 1
ATOM 668 N N . ALA A 1 88 ? 7.644 0.104 -0.966 1.00 90.31 88 ALA A N 1
ATOM 669 C CA . ALA A 1 88 ? 8.087 1.460 -1.272 1.00 90.31 88 ALA A CA 1
ATOM 670 C C . ALA A 1 88 ? 9.606 1.521 -1.506 1.00 90.31 88 ALA A C 1
ATOM 672 O O . ALA A 1 88 ? 10.052 2.106 -2.489 1.00 90.31 88 ALA A O 1
ATOM 673 N N . ALA A 1 89 ? 10.400 0.872 -0.649 1.00 91.25 89 ALA A N 1
ATOM 674 C CA . ALA A 1 89 ? 11.851 0.803 -0.799 1.00 91.25 89 ALA A CA 1
ATOM 675 C C . ALA A 1 89 ? 12.267 0.089 -2.096 1.00 91.25 89 ALA A C 1
ATOM 677 O O . ALA A 1 89 ? 13.171 0.559 -2.785 1.00 91.25 89 ALA A O 1
ATOM 678 N N . ALA A 1 90 ? 11.582 -0.999 -2.465 1.00 89.44 90 ALA A N 1
ATOM 679 C CA . ALA A 1 90 ? 11.835 -1.710 -3.716 1.00 89.44 90 ALA A CA 1
ATOM 680 C C . ALA A 1 90 ? 11.563 -0.826 -4.946 1.00 89.44 90 ALA A C 1
ATOM 682 O O . ALA A 1 90 ? 12.393 -0.774 -5.850 1.00 89.44 90 ALA A O 1
ATOM 683 N N . LEU A 1 91 ? 10.455 -0.074 -4.944 1.00 87.62 91 LEU A N 1
ATOM 684 C CA . LEU A 1 91 ? 10.119 0.873 -6.015 1.00 87.62 91 LEU A CA 1
ATOM 685 C C . LEU A 1 91 ? 11.093 2.053 -6.107 1.00 87.62 91 LEU A C 1
ATOM 687 O O . LEU A 1 91 ? 11.350 2.542 -7.200 1.00 87.62 91 LEU A O 1
ATOM 691 N N . VAL A 1 92 ? 11.651 2.518 -4.987 1.00 89.50 92 VAL A N 1
ATOM 692 C CA . VAL A 1 92 ? 12.696 3.557 -5.004 1.00 89.50 92 VAL A CA 1
ATOM 693 C C . VAL A 1 92 ? 14.007 3.008 -5.569 1.00 89.50 92 VAL A C 1
ATOM 695 O O . VAL A 1 92 ? 14.676 3.694 -6.338 1.00 89.50 92 VAL A O 1
ATOM 698 N N . ALA A 1 93 ? 14.374 1.777 -5.203 1.00 89.25 93 ALA A N 1
ATOM 699 C CA . ALA A 1 93 ? 15.607 1.138 -5.660 1.00 89.25 93 ALA A CA 1
ATOM 700 C C . ALA A 1 93 ? 15.576 0.770 -7.154 1.00 89.25 93 ALA A C 1
ATOM 702 O O . ALA A 1 93 ? 16.626 0.736 -7.801 1.00 89.25 93 ALA A O 1
ATOM 703 N N . ASP A 1 94 ? 14.392 0.480 -7.695 1.00 87.06 94 ASP A N 1
ATOM 704 C CA . ASP A 1 94 ? 14.182 0.199 -9.113 1.00 87.06 94 ASP A CA 1
ATOM 705 C C . ASP A 1 94 ? 12.778 0.623 -9.575 1.00 87.06 94 ASP A C 1
ATOM 707 O O . ASP A 1 94 ? 11.848 -0.189 -9.607 1.00 87.06 94 ASP A O 1
ATOM 711 N N . PRO A 1 95 ? 12.619 1.900 -9.963 1.00 81.88 95 PRO A N 1
ATOM 712 C CA . PRO A 1 95 ? 11.333 2.452 -10.381 1.00 81.88 95 PRO A CA 1
ATOM 713 C C . PRO A 1 95 ? 10.763 1.758 -11.618 1.00 81.88 95 PRO A C 1
ATOM 715 O O . PRO A 1 95 ? 9.552 1.626 -11.765 1.00 81.88 95 PRO A O 1
ATOM 718 N N . LEU A 1 96 ? 11.642 1.311 -12.517 1.00 81.25 96 LEU A N 1
ATOM 719 C CA . LEU A 1 96 ? 11.252 0.665 -13.767 1.00 81.25 96 LEU A CA 1
ATOM 720 C C . LEU A 1 96 ? 10.961 -0.828 -13.588 1.00 81.25 96 LEU A C 1
ATOM 722 O O . LEU A 1 96 ? 10.535 -1.462 -14.551 1.00 81.25 96 LEU A O 1
ATOM 726 N N . LEU A 1 97 ? 11.184 -1.380 -12.386 1.00 77.38 97 LEU A N 1
ATOM 727 C CA . LEU A 1 97 ? 11.046 -2.806 -12.081 1.00 77.38 97 LEU A CA 1
ATOM 728 C C . LEU A 1 97 ? 11.820 -3.699 -13.070 1.00 77.38 97 LEU A C 1
ATOM 730 O O . LEU A 1 97 ? 11.409 -4.822 -13.360 1.00 77.38 97 LEU A O 1
ATOM 734 N N . GLY A 1 98 ? 12.944 -3.204 -13.600 1.00 78.44 98 GLY A N 1
ATOM 735 C CA . GLY A 1 98 ? 13.778 -3.931 -14.560 1.00 78.44 98 GLY A CA 1
ATOM 736 C C . GLY A 1 98 ? 14.568 -5.080 -13.927 1.00 78.44 98 GLY A C 1
ATOM 737 O O . GLY A 1 98 ? 15.051 -5.968 -14.628 1.00 78.44 98 GLY A O 1
ATOM 738 N N . LYS A 1 99 ? 14.703 -5.087 -12.597 1.00 84.56 99 LYS A N 1
ATOM 739 C CA . LYS A 1 99 ? 15.376 -6.121 -11.817 1.00 84.56 99 LYS A CA 1
ATOM 740 C C . LYS A 1 99 ? 14.338 -7.122 -11.301 1.00 84.56 99 LYS A C 1
ATOM 742 O O . LYS A 1 99 ? 13.573 -6.792 -10.387 1.00 84.56 99 LYS A O 1
ATOM 747 N N . PRO A 1 100 ? 14.360 -8.382 -11.774 1.00 83.94 100 PRO A N 1
ATOM 748 C CA . PRO A 1 100 ? 13.364 -9.382 -11.390 1.00 83.94 100 PRO A CA 1
ATOM 749 C C . PRO A 1 100 ? 13.328 -9.628 -9.874 1.00 83.94 100 PRO A C 1
ATOM 751 O O . PRO A 1 100 ? 12.258 -9.837 -9.309 1.00 83.94 100 PRO A O 1
ATOM 754 N N . GLY A 1 101 ? 14.469 -9.519 -9.184 1.00 84.69 101 GLY A N 1
ATOM 755 C CA . GLY A 1 101 ? 14.524 -9.653 -7.724 1.00 84.69 101 GLY A CA 1
ATOM 756 C C . GLY A 1 101 ? 13.723 -8.581 -6.969 1.00 84.69 101 GLY A C 1
ATOM 757 O O . GLY A 1 101 ? 13.045 -8.898 -5.991 1.00 84.69 101 GLY A O 1
ATOM 758 N N . LEU A 1 102 ? 13.739 -7.324 -7.429 1.00 84.38 102 LEU A N 1
ATOM 759 C CA . LEU A 1 102 ? 12.980 -6.241 -6.789 1.00 84.38 102 LEU A CA 1
ATOM 760 C C . LEU A 1 102 ? 11.494 -6.312 -7.139 1.00 84.38 102 LEU A C 1
ATOM 762 O O . LEU A 1 102 ? 10.663 -6.092 -6.260 1.00 84.38 102 LEU A O 1
ATOM 766 N N . ALA A 1 103 ? 11.156 -6.719 -8.365 1.00 86.06 103 ALA A N 1
ATOM 767 C CA . ALA A 1 103 ? 9.776 -7.007 -8.748 1.00 86.06 103 ALA A CA 1
ATOM 768 C C . ALA A 1 103 ? 9.168 -8.129 -7.885 1.00 86.06 103 ALA A C 1
ATOM 770 O O . ALA A 1 103 ? 8.075 -7.973 -7.344 1.00 86.06 103 ALA A O 1
ATOM 771 N N . MET A 1 104 ? 9.904 -9.223 -7.660 1.00 88.69 104 MET A N 1
ATOM 772 C CA . MET A 1 104 ? 9.470 -10.309 -6.772 1.00 88.69 104 MET A CA 1
ATOM 773 C C . MET A 1 104 ? 9.376 -9.867 -5.308 1.00 88.69 104 MET A C 1
ATOM 775 O O . MET A 1 104 ? 8.448 -10.259 -4.604 1.00 88.69 104 MET A O 1
ATOM 779 N N . THR A 1 105 ? 10.287 -9.002 -4.853 1.00 89.31 105 THR A N 1
ATOM 780 C CA . THR A 1 105 ? 10.215 -8.403 -3.509 1.00 89.31 105 THR A CA 1
ATOM 781 C C . THR A 1 105 ? 8.949 -7.558 -3.350 1.00 89.31 105 THR A C 1
ATOM 783 O O . THR A 1 105 ? 8.241 -7.690 -2.351 1.00 89.31 105 THR A O 1
ATOM 786 N N . LEU A 1 106 ? 8.622 -6.735 -4.351 1.00 88.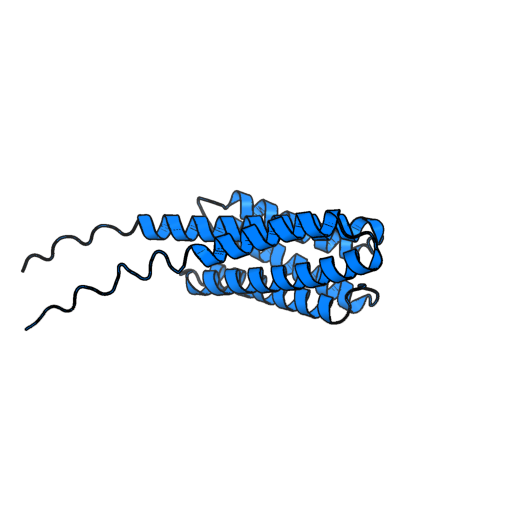19 106 LEU A N 1
ATOM 787 C CA . LEU A 1 106 ? 7.399 -5.938 -4.389 1.00 88.19 106 LEU A CA 1
ATOM 788 C C . LEU A 1 106 ? 6.150 -6.832 -4.384 1.00 88.19 106 LEU A C 1
ATOM 790 O O . LEU A 1 106 ? 5.236 -6.599 -3.592 1.00 88.19 106 LEU A O 1
ATOM 794 N N . ALA A 1 107 ? 6.126 -7.880 -5.211 1.00 91.31 107 ALA A N 1
ATOM 795 C CA . ALA A 1 107 ? 5.040 -8.857 -5.245 1.00 91.31 107 ALA A CA 1
ATOM 796 C C . ALA A 1 107 ? 4.853 -9.5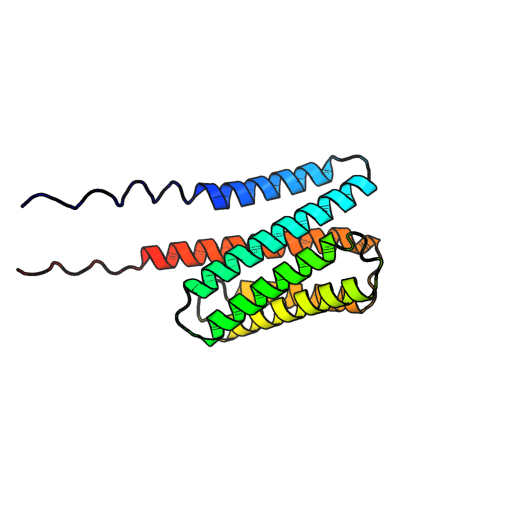41 -3.882 1.00 91.31 107 ALA A C 1
ATOM 798 O O . ALA A 1 107 ? 3.747 -9.560 -3.343 1.00 91.31 107 ALA A O 1
ATOM 799 N N . GLY A 1 108 ? 5.937 -10.034 -3.278 1.00 92.88 108 GLY A N 1
ATOM 800 C CA . GLY A 1 108 ? 5.910 -10.662 -1.958 1.00 92.88 108 GLY A CA 1
ATOM 801 C C . GLY A 1 108 ? 5.405 -9.713 -0.870 1.00 92.88 108 GLY A C 1
ATOM 802 O O . GLY A 1 108 ? 4.564 -10.088 -0.054 1.00 92.88 108 GLY A O 1
ATOM 803 N N . ALA A 1 109 ? 5.849 -8.456 -0.890 1.00 92.50 109 ALA A N 1
ATOM 804 C CA . ALA A 1 109 ? 5.378 -7.425 0.025 1.00 92.50 109 ALA A CA 1
ATOM 805 C C . ALA A 1 109 ? 3.872 -7.145 -0.133 1.00 92.50 109 ALA A C 1
ATOM 807 O O . ALA A 1 109 ? 3.128 -7.127 0.851 1.00 92.50 109 ALA A O 1
ATOM 808 N N . LEU A 1 110 ? 3.390 -6.986 -1.365 1.00 90.75 110 LEU A N 1
ATOM 809 C CA . LEU A 1 110 ? 1.967 -6.782 -1.634 1.00 90.75 110 LEU A CA 1
ATOM 810 C C . LEU A 1 110 ? 1.125 -7.999 -1.232 1.00 90.75 110 LEU A C 1
ATOM 812 O O . LEU A 1 110 ? 0.055 -7.826 -0.644 1.00 90.75 110 LEU A O 1
ATOM 816 N N . ALA A 1 111 ? 1.620 -9.216 -1.468 1.00 94.75 111 ALA A N 1
ATOM 817 C CA . ALA A 1 111 ? 0.954 -10.443 -1.049 1.00 94.75 111 ALA A CA 1
ATOM 818 C C . ALA A 1 111 ? 0.852 -10.532 0.480 1.00 94.75 111 ALA A C 1
ATOM 820 O O . ALA A 1 111 ? -0.240 -10.725 1.013 1.00 94.75 111 ALA A O 1
ATOM 821 N N . MET A 1 112 ? 1.958 -10.305 1.199 1.00 94.81 112 MET A N 1
ATOM 822 C CA . MET A 1 112 ? 1.973 -10.287 2.666 1.00 94.81 112 MET A CA 1
ATOM 823 C C . MET A 1 112 ? 1.019 -9.233 3.232 1.00 94.81 112 MET A C 1
ATOM 825 O O . MET A 1 112 ? 0.256 -9.517 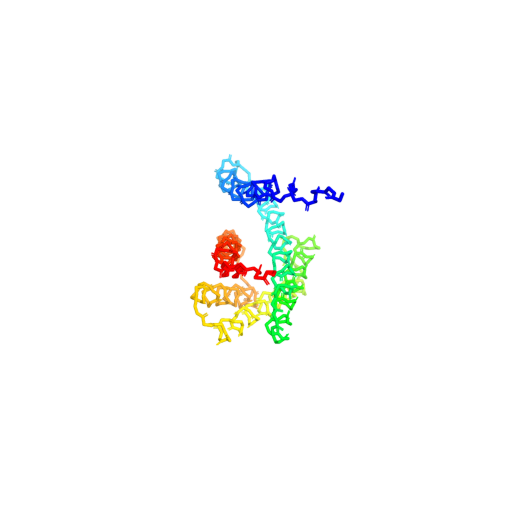4.154 1.00 94.81 112 MET A O 1
ATOM 829 N N . SER A 1 113 ? 1.020 -8.026 2.661 1.00 92.94 113 SER A N 1
ATOM 830 C CA . SER A 1 113 ? 0.114 -6.957 3.083 1.00 92.94 113 SER A CA 1
ATOM 831 C C . SER A 1 113 ? -1.355 -7.304 2.813 1.00 92.94 113 SER A C 1
ATOM 833 O O . SER A 1 113 ? -2.222 -7.001 3.638 1.00 92.94 113 SER A O 1
ATOM 835 N N . GLY A 1 114 ? -1.637 -7.976 1.693 1.00 92.75 114 GLY A N 1
ATOM 836 C CA . GLY A 1 114 ? -2.966 -8.475 1.354 1.00 92.75 114 GLY A CA 1
ATOM 837 C C . GLY A 1 114 ? -3.460 -9.522 2.351 1.00 92.75 114 GLY A C 1
ATOM 838 O O . GLY A 1 114 ? -4.514 -9.345 2.959 1.00 92.75 114 GLY A O 1
ATOM 839 N N . VAL A 1 115 ? -2.657 -10.559 2.611 1.00 95.94 115 VAL A N 1
ATOM 840 C CA . VAL A 1 115 ? -2.957 -11.614 3.598 1.00 95.94 115 VAL A CA 1
ATOM 841 C C . VAL A 1 115 ? -3.158 -11.031 4.997 1.00 95.94 115 VAL A C 1
ATOM 843 O O . VAL A 1 115 ? -4.102 -11.396 5.703 1.00 95.94 115 VAL A O 1
ATOM 846 N N . ALA A 1 116 ? -2.323 -10.075 5.399 1.00 91.88 116 ALA A N 1
ATOM 847 C CA . ALA A 1 116 ? -2.466 -9.402 6.680 1.00 91.88 116 ALA A CA 1
ATOM 848 C C . ALA A 1 116 ? -3.802 -8.639 6.781 1.00 91.88 116 ALA A C 1
ATOM 850 O O . ALA A 1 116 ? -4.503 -8.772 7.783 1.00 91.88 116 ALA A O 1
ATOM 851 N N . ARG A 1 117 ? -4.235 -7.922 5.735 1.00 91.69 117 ARG A N 1
ATOM 852 C CA . ARG A 1 117 ? -5.549 -7.247 5.725 1.00 91.69 117 ARG A CA 1
ATOM 853 C C . ARG A 1 117 ? -6.718 -8.228 5.742 1.00 91.69 117 ARG A C 1
ATOM 855 O O . ARG A 1 117 ? -7.667 -8.015 6.496 1.00 91.69 117 ARG A O 1
ATOM 862 N N . LEU A 1 118 ? -6.624 -9.322 4.989 1.00 94.00 118 LEU A N 1
ATOM 863 C CA . LEU A 1 118 ? -7.631 -10.386 4.997 1.00 94.00 118 LEU A CA 1
ATOM 864 C C . LEU A 1 118 ? -7.764 -11.032 6.380 1.00 94.00 118 LEU A C 1
ATOM 866 O O . LEU A 1 118 ? -8.880 -11.237 6.857 1.00 94.00 118 LEU A O 1
ATOM 870 N N . SER A 1 119 ? -6.645 -11.287 7.062 1.00 92.44 119 SER A N 1
ATOM 871 C CA . SER A 1 119 ? -6.668 -11.855 8.415 1.00 92.44 119 SER A CA 1
ATOM 872 C C . SER A 1 119 ? -7.283 -10.900 9.446 1.00 92.44 119 SER A C 1
ATOM 874 O O . SER A 1 119 ? -8.065 -11.340 10.290 1.00 92.44 119 SER A O 1
ATOM 876 N N . VAL A 1 120 ? -7.042 -9.586 9.337 1.00 89.31 120 VAL A N 1
ATOM 877 C CA . VAL A 1 120 ? -7.761 -8.583 10.148 1.00 89.31 120 VAL A CA 1
ATOM 878 C C . VAL A 1 120 ? -9.255 -8.573 9.814 1.00 89.31 120 VAL A C 1
ATOM 880 O O . VAL A 1 120 ? -10.079 -8.510 10.727 1.00 89.31 120 VAL A O 1
ATOM 883 N N . GLY A 1 121 ? -9.621 -8.668 8.532 1.00 89.75 121 GLY A N 1
ATOM 884 C CA . GLY A 1 121 ? -11.015 -8.734 8.084 1.00 89.75 121 GLY A CA 1
ATOM 885 C C . GLY A 1 121 ? -11.783 -9.927 8.664 1.00 89.75 121 GLY A C 1
ATOM 886 O O . GLY A 1 121 ? -12.947 -9.778 9.034 1.00 89.75 121 GLY A O 1
ATOM 887 N N . LEU A 1 122 ? -11.117 -11.077 8.825 1.00 89.69 122 LEU A N 1
ATOM 888 C CA . LEU A 1 122 ? -11.688 -12.273 9.458 1.00 89.69 122 LEU A CA 1
ATOM 889 C C . LEU A 1 122 ? -11.951 -12.078 10.958 1.00 89.69 122 LEU A C 1
ATOM 891 O O . LEU A 1 122 ? -12.978 -12.526 11.462 1.00 89.69 122 LEU A O 1
ATOM 895 N N . GLY A 1 123 ? -11.045 -11.402 11.671 1.00 82.50 123 GLY A N 1
ATOM 896 C CA . GLY A 1 123 ? -11.143 -11.210 13.124 1.00 82.50 123 GLY A CA 1
ATOM 897 C C . GLY A 1 123 ? -12.032 -10.044 13.575 1.00 82.50 123 GLY A C 1
ATOM 898 O O . GLY A 1 123 ? -12.418 -9.980 14.749 1.00 82.50 123 GLY A O 1
ATOM 899 N N . ARG A 1 124 ? -12.355 -9.112 12.669 1.00 80.75 124 ARG A N 1
ATOM 900 C CA . ARG A 1 124 ? -13.073 -7.870 12.977 1.00 80.75 124 ARG A CA 1
ATOM 901 C C . ARG A 1 124 ? -14.548 -7.965 12.586 1.00 80.75 124 ARG A C 1
ATOM 903 O O . ARG A 1 124 ? -14.879 -8.136 11.419 1.00 80.75 124 ARG A O 1
ATOM 910 N N . ALA A 1 125 ? -15.449 -7.786 13.549 1.00 75.00 125 ALA A N 1
ATOM 911 C CA . ALA A 1 125 ? -16.871 -7.576 13.278 1.00 75.00 125 ALA A CA 1
ATOM 912 C C . ALA A 1 125 ? -17.164 -6.070 13.135 1.00 75.00 125 ALA A C 1
ATOM 914 O O . ALA A 1 125 ? -16.661 -5.270 13.927 1.00 75.00 125 ALA A O 1
ATOM 915 N N . GLY A 1 126 ? -17.963 -5.686 12.134 1.00 75.81 126 GLY A N 1
ATOM 916 C CA . GLY A 1 126 ? -18.469 -4.317 11.965 1.00 75.81 126 GLY A CA 1
ATOM 917 C C . GLY A 1 126 ? -17.869 -3.519 10.801 1.00 75.81 126 GLY A C 1
ATOM 918 O O . GLY A 1 126 ? -17.400 -4.077 9.804 1.00 75.81 126 GLY A O 1
ATOM 919 N N . ASP A 1 127 ? -17.934 -2.192 10.934 1.00 73.50 127 ASP A N 1
ATOM 920 C CA . ASP A 1 127 ? -17.679 -1.237 9.852 1.00 73.50 127 ASP A CA 1
ATOM 921 C C . ASP A 1 127 ? -16.294 -1.384 9.210 1.00 73.50 127 ASP A C 1
ATOM 923 O O . ASP A 1 127 ? -15.253 -1.443 9.876 1.00 73.50 127 ASP A O 1
ATOM 927 N N . GLY A 1 128 ? -16.312 -1.413 7.875 1.00 81.31 128 GLY A N 1
ATOM 928 C CA . GLY A 1 128 ? -15.142 -1.470 7.002 1.00 81.31 128 GLY A CA 1
ATOM 929 C C . GLY A 1 128 ? -14.471 -2.843 6.880 1.00 81.31 128 GLY A C 1
ATOM 930 O O . GLY A 1 128 ? -13.453 -2.960 6.202 1.00 81.31 128 GLY A O 1
ATOM 931 N N . ARG A 1 129 ? -15.072 -3.905 7.435 1.00 88.75 129 ARG A N 1
ATOM 932 C CA . ARG A 1 129 ? -14.684 -5.296 7.145 1.00 88.75 129 ARG A CA 1
ATOM 933 C C . ARG A 1 129 ? -14.696 -5.597 5.642 1.00 88.75 129 ARG A C 1
ATOM 935 O O . ARG A 1 129 ? -13.728 -6.145 5.129 1.00 88.75 129 ARG A O 1
ATOM 942 N N . ALA A 1 130 ? -15.759 -5.208 4.932 1.00 88.19 130 ALA A N 1
ATOM 943 C CA . ALA A 1 130 ? -15.868 -5.409 3.483 1.00 88.19 130 ALA A CA 1
ATOM 944 C C . ALA A 1 130 ? -14.715 -4.739 2.715 1.00 88.19 130 ALA A C 1
ATOM 946 O O . ALA A 1 130 ? -14.159 -5.333 1.795 1.00 88.19 130 ALA A O 1
ATOM 947 N N . TRP A 1 131 ? -14.300 -3.544 3.149 1.00 89.12 131 TRP A N 1
ATOM 948 C CA . TRP A 1 131 ? -13.181 -2.834 2.535 1.00 89.12 131 TRP A CA 1
ATOM 949 C C . TRP A 1 131 ? -11.843 -3.539 2.774 1.00 89.12 131 TRP A C 1
ATOM 951 O O . TRP A 1 131 ? -11.020 -3.607 1.870 1.00 89.12 131 TRP A O 1
ATOM 961 N N . LEU A 1 132 ? -11.629 -4.124 3.960 1.00 89.62 132 LEU A N 1
ATOM 962 C CA . LEU A 1 132 ? -10.427 -4.921 4.237 1.00 89.62 132 LEU A CA 1
ATOM 963 C C . LEU A 1 132 ? -10.331 -6.154 3.335 1.00 89.62 132 LEU A C 1
ATOM 965 O O . LEU A 1 132 ? -9.233 -6.482 2.889 1.00 89.62 132 LEU A O 1
ATOM 969 N N . TYR A 1 133 ? -11.462 -6.803 3.041 1.00 92.62 133 TYR A N 1
ATOM 970 C CA . TYR A 1 133 ? -11.497 -7.907 2.083 1.00 92.62 133 TYR A CA 1
ATOM 971 C C . TYR A 1 133 ? -11.169 -7.444 0.674 1.00 92.62 133 TYR A C 1
ATOM 973 O O . TYR A 1 133 ? -10.249 -7.981 0.067 1.00 92.62 133 TYR A O 1
ATOM 981 N N . LEU A 1 134 ? -11.864 -6.413 0.189 1.00 91.81 134 LEU A N 1
ATOM 982 C CA . LEU A 1 134 ? -11.640 -5.877 -1.150 1.00 91.81 134 LEU A CA 1
ATOM 983 C C . LEU A 1 134 ? -10.182 -5.438 -1.335 1.00 91.81 134 LEU A C 1
ATOM 985 O O . LEU A 1 134 ? -9.532 -5.837 -2.295 1.00 91.81 134 LEU A O 1
ATOM 989 N N . SER A 1 135 ? -9.653 -4.695 -0.365 1.00 91.00 135 SER A N 1
ATOM 990 C CA . SER A 1 135 ? -8.284 -4.187 -0.367 1.00 91.00 135 SER A CA 1
ATOM 991 C C . SER A 1 135 ? -7.238 -5.297 -0.270 1.00 91.00 135 SER A C 1
ATOM 993 O O . SER A 1 135 ? -6.228 -5.288 -0.975 1.00 91.00 135 SER A O 1
ATOM 995 N N . GLY A 1 136 ? -7.486 -6.301 0.575 1.00 91.88 136 GLY A N 1
ATOM 996 C CA . GLY A 1 136 ? -6.619 -7.468 0.699 1.00 91.88 136 GLY A CA 1
ATOM 997 C C . GLY A 1 136 ? -6.569 -8.303 -0.583 1.00 91.88 136 GLY A C 1
ATOM 998 O O . GLY A 1 136 ? -5.483 -8.645 -1.054 1.00 91.88 136 GLY A O 1
ATOM 999 N N . SER A 1 137 ? -7.732 -8.572 -1.181 1.00 94.06 137 SER A N 1
ATOM 1000 C CA . SER A 1 137 ? -7.864 -9.282 -2.456 1.00 94.06 137 SER A CA 1
ATOM 1001 C C . SER A 1 137 ? -7.235 -8.510 -3.611 1.00 94.06 137 SER A C 1
ATOM 1003 O O . SER A 1 137 ? -6.537 -9.104 -4.427 1.00 94.06 137 SER A O 1
ATOM 1005 N N . PHE A 1 138 ? -7.422 -7.190 -3.657 1.00 91.50 138 PHE A N 1
ATOM 1006 C CA . PHE A 1 138 ? -6.818 -6.340 -4.677 1.00 91.50 138 PHE A CA 1
ATOM 1007 C C . PHE A 1 138 ? -5.283 -6.361 -4.587 1.00 91.50 138 PHE A C 1
ATOM 1009 O O . PHE A 1 138 ? -4.603 -6.568 -5.590 1.00 91.50 138 PHE A O 1
ATOM 1016 N N . SER A 1 139 ? -4.730 -6.249 -3.375 1.00 91.31 139 SER A N 1
ATOM 1017 C CA . SER A 1 139 ? -3.283 -6.341 -3.135 1.00 91.31 139 SER A CA 1
ATOM 1018 C C . SER A 1 139 ? -2.706 -7.695 -3.572 1.00 91.31 139 SER A C 1
ATOM 1020 O O . SER A 1 139 ? -1.631 -7.743 -4.168 1.00 91.31 139 SER A O 1
ATOM 1022 N N . LEU A 1 140 ? -3.428 -8.796 -3.326 1.00 94.12 140 LEU A N 1
ATOM 1023 C CA . LEU A 1 140 ? -3.042 -10.130 -3.801 1.00 94.12 140 LEU A CA 1
ATOM 1024 C C . LEU A 1 140 ? -3.107 -10.253 -5.323 1.00 94.12 140 LEU A C 1
ATOM 1026 O O . LEU A 1 140 ? -2.189 -10.810 -5.918 1.00 94.12 140 LEU A O 1
ATOM 1030 N N . ALA A 1 141 ? -4.153 -9.716 -5.954 1.00 92.19 141 ALA A N 1
ATOM 1031 C CA . ALA A 1 141 ? -4.277 -9.720 -7.406 1.00 92.19 141 ALA A CA 1
ATOM 1032 C C . ALA A 1 141 ? -3.090 -8.992 -8.052 1.00 92.19 141 ALA A C 1
ATOM 1034 O O . ALA A 1 141 ? -2.422 -9.558 -8.912 1.00 92.19 141 ALA A O 1
ATOM 1035 N N . VAL A 1 142 ? -2.746 -7.792 -7.569 1.00 89.19 142 VAL A N 1
ATOM 1036 C CA . VAL A 1 142 ? -1.578 -7.043 -8.063 1.00 89.19 142 VAL A CA 1
ATOM 1037 C C . VAL A 1 142 ? -0.279 -7.818 -7.832 1.00 89.19 142 VAL A C 1
ATOM 1039 O O . VAL A 1 142 ? 0.551 -7.894 -8.735 1.00 89.19 142 VAL A O 1
ATOM 1042 N N . ALA A 1 143 ? -0.106 -8.440 -6.662 1.00 91.12 143 ALA A N 1
ATOM 1043 C CA . ALA A 1 143 ? 1.062 -9.273 -6.380 1.00 91.12 143 ALA A CA 1
ATOM 1044 C C . ALA A 1 143 ? 1.204 -10.441 -7.370 1.00 91.12 143 ALA A C 1
ATOM 1046 O O . ALA A 1 143 ? 2.291 -10.661 -7.904 1.00 91.12 143 ALA A O 1
ATOM 1047 N N . MET A 1 144 ? 0.111 -11.160 -7.648 1.00 91.62 144 MET A N 1
ATOM 1048 C CA . MET A 1 144 ? 0.102 -12.254 -8.622 1.00 91.62 144 MET A CA 1
ATOM 1049 C C . MET A 1 144 ? 0.451 -11.754 -10.020 1.00 91.62 144 MET A C 1
ATOM 1051 O O . MET A 1 144 ? 1.276 -12.356 -10.698 1.00 91.62 144 MET A O 1
ATOM 1055 N N . MET A 1 145 ? -0.125 -10.627 -10.435 1.00 89.31 145 MET A N 1
ATOM 1056 C CA . MET A 1 145 ? 0.137 -10.062 -11.755 1.00 89.31 145 MET A CA 1
ATOM 1057 C C . MET A 1 145 ? 1.607 -9.657 -11.926 1.00 89.31 145 MET A C 1
ATOM 1059 O O . MET A 1 145 ? 2.196 -9.955 -12.962 1.00 89.31 145 MET A O 1
ATOM 1063 N N . ILE A 1 146 ? 2.236 -9.070 -10.898 1.00 86.88 146 ILE A N 1
ATOM 1064 C CA . ILE A 1 146 ? 3.686 -8.803 -10.901 1.00 86.88 146 ILE A CA 1
ATOM 1065 C C . ILE A 1 146 ? 4.478 -10.117 -10.986 1.00 86.88 146 ILE A C 1
ATOM 1067 O O . ILE A 1 146 ? 5.415 -10.215 -11.777 1.00 86.88 146 ILE A O 1
ATOM 1071 N N . GLY A 1 147 ? 4.083 -11.140 -10.222 1.00 86.00 147 GLY A N 1
ATOM 1072 C CA . GLY A 1 147 ? 4.729 -12.456 -10.226 1.00 86.00 147 GLY A CA 1
ATOM 1073 C C . GLY A 1 147 ? 4.702 -13.164 -11.587 1.00 86.00 147 GLY A C 1
ATOM 1074 O O . GLY A 1 147 ? 5.653 -13.864 -11.925 1.00 86.00 147 GLY A O 1
ATOM 1075 N N . PHE A 1 148 ? 3.666 -12.938 -12.400 1.00 87.88 148 PHE A N 1
ATOM 1076 C CA . PHE A 1 148 ? 3.551 -13.492 -13.755 1.00 87.88 148 PHE A CA 1
ATOM 1077 C C . PHE A 1 148 ? 4.299 -12.693 -14.839 1.00 87.88 148 PHE A C 1
ATOM 1079 O O . PHE A 1 148 ? 4.188 -13.026 -16.016 1.00 87.88 148 PHE A O 1
ATOM 1086 N N . GLY A 1 149 ? 5.076 -11.665 -14.477 1.00 81.44 149 GLY A N 1
ATOM 1087 C CA . GLY A 1 149 ? 5.877 -10.905 -15.445 1.00 81.44 149 GLY A CA 1
ATOM 1088 C C . GLY A 1 149 ? 5.037 -9.950 -16.294 1.00 81.44 149 GLY A C 1
ATOM 1089 O O . GLY A 1 149 ? 5.111 -9.954 -17.521 1.00 81.44 149 GLY A O 1
ATOM 1090 N N . TRP A 1 150 ? 4.206 -9.148 -15.628 1.00 76.31 150 TRP A N 1
ATOM 1091 C CA . TRP A 1 150 ? 3.222 -8.262 -16.252 1.00 76.31 150 TRP A CA 1
ATOM 1092 C C . TRP A 1 150 ? 3.796 -7.353 -17.367 1.00 76.31 150 TRP A C 1
ATOM 1094 O O . TRP A 1 150 ? 4.792 -6.663 -17.135 1.00 76.31 150 TRP A O 1
ATOM 1104 N N . PRO A 1 151 ? 3.146 -7.247 -18.547 1.00 72.81 151 PRO A N 1
ATOM 1105 C CA . PRO A 1 151 ? 3.472 -6.237 -19.558 1.00 72.81 151 PRO A CA 1
ATOM 1106 C C . PRO A 1 151 ? 3.363 -4.778 -19.069 1.00 72.81 151 PRO A C 1
ATOM 1108 O O . PRO A 1 151 ? 2.366 -4.362 -18.474 1.00 72.81 151 PRO A O 1
ATOM 1111 N N . PHE A 1 152 ? 4.368 -3.969 -19.432 1.00 69.81 152 PHE A N 1
ATOM 1112 C CA . PHE A 1 152 ? 4.530 -2.548 -19.069 1.00 69.81 152 PHE A CA 1
ATOM 1113 C C . PHE A 1 152 ? 3.283 -1.651 -19.269 1.00 69.81 152 PHE A C 1
ATOM 1115 O O . PHE A 1 152 ? 3.019 -0.808 -18.409 1.00 69.81 152 PHE A O 1
ATOM 1122 N N . PRO A 1 153 ? 2.463 -1.813 -20.333 1.00 73.69 153 PRO A N 1
ATOM 1123 C CA . PRO A 1 153 ? 1.263 -0.997 -20.545 1.00 73.69 153 PRO A CA 1
ATOM 1124 C C . PRO A 1 153 ? 0.233 -1.069 -19.410 1.00 73.69 153 PRO A C 1
ATOM 1126 O O . PRO A 1 153 ? -0.538 -0.130 -19.217 1.00 73.69 153 PRO A O 1
ATOM 1129 N N . VAL A 1 154 ? 0.217 -2.160 -18.640 1.00 75.88 154 VAL A N 1
ATOM 1130 C CA . VAL A 1 154 ? -0.770 -2.368 -17.571 1.00 75.88 154 VAL A CA 1
ATOM 1131 C C . VAL A 1 154 ? -0.285 -1.826 -16.218 1.00 75.88 154 VAL A C 1
ATOM 1133 O O . VAL A 1 154 ? -1.059 -1.727 -15.266 1.00 75.88 154 VAL A O 1
ATOM 1136 N N . VAL A 1 155 ? 0.968 -1.371 -16.133 1.00 73.94 155 VAL A N 1
ATOM 1137 C CA . VAL A 1 155 ? 1.541 -0.803 -14.905 1.00 73.94 155 VAL A CA 1
ATOM 1138 C C . VAL A 1 155 ? 0.783 0.453 -14.481 1.00 73.94 155 VAL A C 1
ATOM 1140 O O . VAL A 1 155 ? 0.374 0.566 -13.332 1.00 73.94 155 VAL A O 1
ATOM 1143 N N . ILE A 1 156 ? 0.512 1.383 -15.399 1.00 75.94 156 ILE A N 1
ATOM 1144 C CA . ILE A 1 156 ? -0.177 2.641 -15.067 1.00 75.94 156 ILE A CA 1
ATOM 1145 C C . ILE A 1 156 ? -1.572 2.411 -14.452 1.00 75.94 156 ILE A C 1
ATOM 1147 O O . ILE A 1 156 ? -1.833 2.971 -13.382 1.00 75.94 156 ILE A 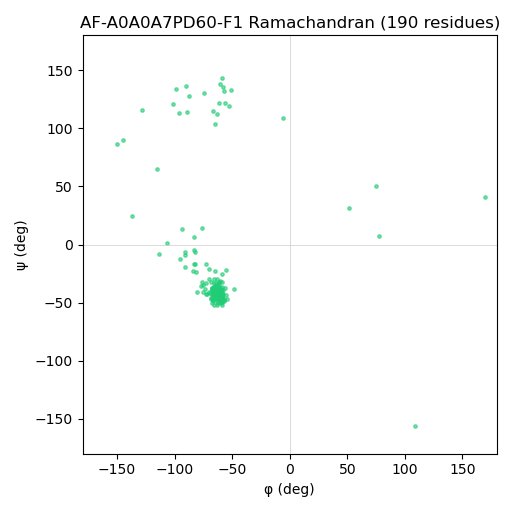O 1
ATOM 1151 N N . PRO A 1 157 ? -2.487 1.624 -15.057 1.00 75.88 157 PRO A N 1
ATOM 1152 C CA . PRO A 1 157 ? -3.780 1.358 -14.432 1.00 75.88 157 PRO A CA 1
ATOM 1153 C C . PRO A 1 157 ? -3.644 0.590 -13.111 1.00 75.88 157 PRO A C 1
ATOM 1155 O O . PRO A 1 157 ? -4.398 0.880 -12.185 1.00 75.88 157 PRO A O 1
ATOM 1158 N N . ALA A 1 158 ? -2.657 -0.302 -12.970 1.00 78.06 158 ALA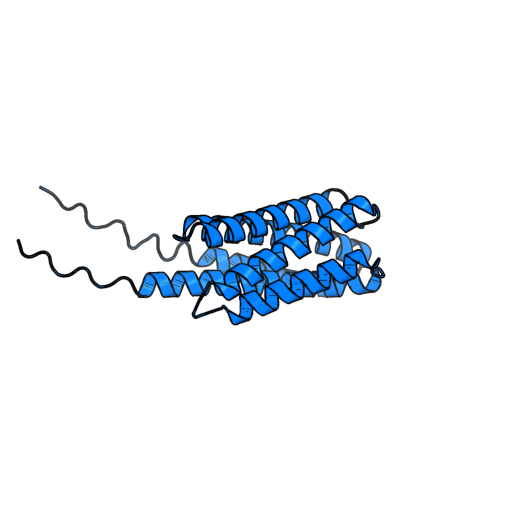 A N 1
ATOM 1159 C CA . ALA A 1 158 ? -2.388 -0.991 -11.708 1.00 78.06 158 ALA A CA 1
ATOM 1160 C C . ALA A 1 158 ? -1.961 -0.022 -10.594 1.00 78.06 158 ALA A C 1
ATOM 1162 O O . ALA A 1 158 ? -2.508 -0.073 -9.494 1.00 78.06 158 ALA A O 1
ATOM 1163 N N . ILE A 1 159 ? -1.046 0.909 -10.892 1.00 79.31 159 ILE A N 1
ATOM 1164 C CA . ILE A 1 159 ? -0.613 1.962 -9.963 1.00 79.31 159 ILE A CA 1
ATOM 1165 C C . ILE A 1 159 ? -1.809 2.825 -9.546 1.00 79.31 159 ILE A C 1
ATOM 1167 O O . ILE A 1 159 ? -1.998 3.080 -8.358 1.00 79.31 159 ILE A O 1
ATOM 1171 N N . LYS A 1 160 ? -2.645 3.247 -10.505 1.00 79.94 160 LYS A N 1
ATOM 1172 C CA . LYS A 1 160 ? -3.850 4.047 -10.225 1.00 79.94 160 LYS A CA 1
ATOM 1173 C C . LYS A 1 160 ? -4.837 3.296 -9.336 1.00 79.94 160 LYS A C 1
ATOM 1175 O O . LYS A 1 160 ? -5.358 3.865 -8.381 1.00 79.94 160 LYS A O 1
ATOM 1180 N N . ALA A 1 161 ? -5.082 2.025 -9.629 1.00 81.88 161 ALA A N 1
ATOM 1181 C CA . ALA A 1 161 ? -5.995 1.206 -8.850 1.00 81.88 161 ALA A CA 1
ATOM 1182 C C . ALA A 1 161 ? -5.451 0.930 -7.435 1.00 81.88 161 ALA A C 1
ATOM 1184 O O . ALA A 1 161 ? -6.205 1.031 -6.471 1.00 81.88 161 ALA A O 1
ATOM 1185 N N . LEU A 1 162 ? -4.139 0.709 -7.277 1.00 81.88 162 LEU A N 1
ATOM 1186 C CA . LEU A 1 162 ? -3.508 0.578 -5.959 1.00 81.88 162 LEU A CA 1
ATOM 1187 C C . LEU A 1 162 ? -3.544 1.888 -5.168 1.00 81.88 162 LEU A C 1
ATOM 1189 O O . LEU A 1 162 ? -3.769 1.876 -3.962 1.00 81.88 162 LEU A O 1
ATOM 1193 N N . ALA A 1 163 ? -3.380 3.026 -5.841 1.00 82.25 163 ALA A N 1
ATOM 1194 C CA . ALA A 1 163 ? -3.541 4.331 -5.217 1.00 82.25 163 ALA A CA 1
ATOM 1195 C C . ALA A 1 163 ? -4.973 4.534 -4.696 1.00 82.25 163 ALA A C 1
ATOM 1197 O O . ALA A 1 163 ? -5.153 4.950 -3.553 1.00 82.25 163 ALA A O 1
ATOM 1198 N N . LEU A 1 164 ? -5.988 4.192 -5.495 1.00 80.06 164 LEU A N 1
ATOM 1199 C CA . LEU A 1 164 ? -7.394 4.257 -5.082 1.00 80.06 164 LEU A CA 1
ATOM 1200 C C . LEU A 1 164 ? -7.697 3.311 -3.913 1.00 80.06 164 LEU A C 1
ATOM 1202 O O . LEU A 1 164 ? -8.362 3.722 -2.961 1.00 80.06 164 LEU A O 1
ATOM 1206 N N . ASP A 1 165 ? -7.169 2.085 -3.947 1.00 87.06 165 ASP A N 1
ATOM 1207 C CA . ASP A 1 165 ? -7.278 1.132 -2.839 1.00 87.06 165 ASP A CA 1
ATOM 1208 C C . ASP A 1 165 ? -6.696 1.711 -1.540 1.00 87.06 165 ASP A C 1
ATOM 1210 O O . ASP A 1 165 ? -7.353 1.720 -0.497 1.00 87.06 165 ASP A O 1
ATOM 1214 N N . LEU A 1 166 ? -5.483 2.266 -1.617 1.00 79.81 166 LEU A N 1
ATOM 1215 C CA . LEU A 1 166 ? -4.786 2.876 -0.487 1.00 79.81 166 LEU A CA 1
ATOM 1216 C C . LEU A 1 166 ? -5.532 4.080 0.090 1.00 79.81 166 LEU A C 1
ATOM 1218 O O . LEU A 1 166 ? -5.622 4.220 1.313 1.00 79.81 166 LEU A O 1
ATOM 1222 N N . LEU A 1 167 ? -6.095 4.926 -0.772 1.00 79.44 167 LEU A N 1
ATOM 1223 C CA . LEU A 1 167 ? -6.907 6.067 -0.355 1.00 79.44 167 LEU A CA 1
ATOM 1224 C C . LEU A 1 167 ? -8.186 5.611 0.338 1.00 79.44 167 LEU A C 1
ATOM 1226 O O . LEU A 1 167 ? -8.505 6.112 1.417 1.00 79.44 167 LEU A O 1
ATOM 1230 N N . GLY A 1 168 ? -8.890 4.635 -0.236 1.00 81.69 168 GLY A N 1
ATOM 1231 C CA . GLY A 1 168 ? -10.092 4.083 0.374 1.00 81.69 168 GLY A CA 1
ATOM 1232 C C . GLY A 1 168 ? -9.802 3.389 1.704 1.00 81.69 168 GLY A C 1
ATOM 1233 O O . GLY A 1 168 ? -10.547 3.572 2.667 1.00 81.69 168 GLY A O 1
ATOM 1234 N N . LEU A 1 169 ? -8.673 2.677 1.810 1.00 82.38 169 LEU A N 1
ATOM 1235 C CA . LEU A 1 169 ? -8.224 2.056 3.057 1.00 82.38 169 LEU A CA 1
ATOM 1236 C C . LEU A 1 169 ? -7.928 3.123 4.120 1.00 82.38 169 LEU A C 1
ATOM 1238 O O . LEU A 1 169 ? -8.372 3.001 5.261 1.00 82.38 169 LEU A O 1
ATOM 1242 N N . GLY A 1 170 ? -7.216 4.189 3.745 1.00 80.25 170 GLY A N 1
ATOM 1243 C CA . GLY A 1 170 ? -6.938 5.321 4.626 1.00 80.25 170 GLY A CA 1
ATOM 1244 C C . GLY A 1 170 ? -8.219 5.996 5.118 1.00 80.25 170 GLY A C 1
ATOM 1245 O O . GLY A 1 170 ? -8.402 6.160 6.326 1.00 80.25 170 GLY A O 1
ATOM 1246 N N . ALA A 1 171 ? -9.133 6.325 4.202 1.00 81.94 171 ALA A N 1
ATOM 1247 C CA . ALA A 1 171 ? -10.419 6.944 4.515 1.00 81.94 171 ALA A CA 1
ATOM 1248 C C . ALA A 1 171 ? -11.268 6.065 5.445 1.00 81.94 171 ALA A C 1
ATOM 1250 O O . ALA A 1 171 ? -11.793 6.551 6.448 1.00 81.94 171 ALA A O 1
ATOM 1251 N N . MET A 1 172 ? -11.344 4.760 5.166 1.00 87.12 172 MET A N 1
ATOM 1252 C CA . MET A 1 172 ? -12.049 3.792 6.007 1.00 87.12 172 MET A CA 1
ATOM 1253 C C . MET A 1 172 ? -11.482 3.762 7.431 1.00 87.12 172 MET A C 1
ATOM 1255 O O . MET A 1 172 ? -12.251 3.800 8.394 1.00 87.12 172 MET A O 1
ATOM 1259 N N . LEU A 1 173 ? -10.157 3.748 7.591 1.00 81.31 173 LEU A N 1
ATOM 1260 C CA . LEU A 1 173 ? -9.530 3.725 8.914 1.00 81.31 173 LEU A CA 1
ATOM 1261 C C . LEU A 1 173 ? -9.780 5.024 9.685 1.00 81.31 173 LEU A C 1
ATOM 1263 O O . LEU A 1 173 ? -10.089 4.984 10.875 1.00 81.31 173 LEU A O 1
ATOM 1267 N N . ILE A 1 174 ? -9.739 6.173 9.009 1.00 81.12 174 ILE A N 1
ATOM 1268 C CA . ILE A 1 174 ? -10.074 7.467 9.615 1.00 81.12 174 ILE A CA 1
ATOM 1269 C C . ILE A 1 174 ? -11.534 7.485 10.091 1.00 81.12 174 ILE A C 1
ATOM 1271 O O . ILE A 1 174 ? -11.800 7.868 11.230 1.00 81.12 174 ILE A O 1
ATOM 1275 N N . LEU A 1 175 ? -12.476 7.013 9.269 1.00 80.88 175 LEU A N 1
ATOM 1276 C CA . LEU A 1 175 ? -13.893 6.913 9.638 1.00 80.88 175 LEU A CA 1
ATOM 1277 C C . LEU A 1 175 ? -14.123 5.936 10.802 1.00 80.88 175 LEU A C 1
ATOM 1279 O O . LEU A 1 175 ? -14.915 6.200 11.708 1.00 80.88 175 LEU A O 1
ATOM 1283 N N . ALA A 1 176 ? -13.401 4.816 10.824 1.00 80.56 176 ALA A N 1
ATOM 1284 C CA . ALA A 1 176 ? -13.457 3.876 11.938 1.00 80.56 176 ALA A CA 1
ATOM 1285 C C . ALA A 1 176 ? -12.934 4.509 13.243 1.00 80.56 176 ALA A C 1
ATOM 1287 O O . ALA A 1 176 ? -13.470 4.241 14.321 1.00 80.56 176 ALA A O 1
ATOM 1288 N N . GLN A 1 177 ? -11.916 5.373 13.164 1.00 79.81 177 GLN A N 1
ATOM 1289 C CA . GLN A 1 177 ? -11.396 6.113 14.317 1.00 79.81 177 GLN A CA 1
ATOM 1290 C C . GLN A 1 177 ? -12.382 7.169 14.830 1.00 79.81 177 GLN A C 1
ATOM 1292 O O . GLN A 1 177 ? -12.533 7.305 16.047 1.00 79.81 177 GLN A O 1
ATOM 1297 N N . THR A 1 178 ? -13.057 7.909 13.945 1.00 79.38 178 THR A N 1
ATOM 1298 C CA . THR A 1 178 ? -14.029 8.935 14.361 1.00 79.38 178 THR A CA 1
ATOM 1299 C C . THR A 1 178 ? -15.233 8.310 15.060 1.00 79.38 178 THR A C 1
ATOM 1301 O O . THR A 1 178 ? -15.606 8.778 16.136 1.00 79.38 178 THR A O 1
ATOM 1304 N N . ARG A 1 179 ? -15.766 7.190 14.545 1.00 79.81 179 ARG A N 1
ATOM 1305 C CA . ARG A 1 179 ? -16.867 6.458 15.201 1.00 79.81 179 ARG A CA 1
ATOM 1306 C C . ARG A 1 179 ? -16.500 5.979 16.607 1.00 79.81 179 ARG A C 1
ATOM 1308 O O . ARG A 1 179 ? -17.276 6.176 17.534 1.00 79.81 179 ARG A O 1
ATOM 1315 N N . ARG A 1 180 ? -15.291 5.439 16.804 1.00 75.12 180 ARG A N 1
ATOM 1316 C CA . ARG A 1 180 ? -14.814 4.984 18.129 1.00 75.12 180 ARG A CA 1
ATOM 1317 C C . ARG A 1 180 ? -14.697 6.105 19.163 1.00 75.12 180 ARG A C 1
ATOM 1319 O O . ARG A 1 180 ? -14.822 5.844 20.355 1.00 75.12 180 ARG A O 1
ATOM 1326 N N . ARG A 1 181 ? -14.420 7.341 18.732 1.00 75.12 181 ARG A N 1
ATOM 1327 C CA . ARG A 1 181 ? -14.349 8.502 19.635 1.00 75.12 181 ARG A CA 1
ATOM 1328 C C . ARG A 1 181 ? -15.732 8.975 20.080 1.00 75.12 181 ARG A C 1
ATOM 1330 O O . ARG A 1 181 ? -15.866 9.395 21.222 1.00 75.12 181 ARG A O 1
ATOM 1337 N N . GLY A 1 182 ? -16.736 8.879 19.207 1.00 73.81 182 GLY A N 1
ATOM 1338 C CA . GLY A 1 182 ? -18.110 9.291 19.511 1.00 73.81 182 GLY A CA 1
ATOM 1339 C C . GLY A 1 182 ? -18.829 8.391 20.520 1.00 73.81 182 GLY A C 1
ATOM 1340 O O . GLY A 1 182 ? -19.764 8.836 21.169 1.00 73.81 182 GLY A O 1
ATOM 1341 N N . THR A 1 183 ? -18.380 7.147 20.699 1.00 68.62 183 THR A N 1
ATOM 1342 C CA . THR A 1 183 ? -19.019 6.166 21.592 1.00 68.62 183 THR A CA 1
ATOM 1343 C C . THR A 1 183 ? -18.428 6.131 23.001 1.00 68.62 183 THR A C 1
ATOM 1345 O O . THR A 1 183 ? -18.667 5.167 23.726 1.00 68.62 183 THR A O 1
ATOM 1348 N N . LYS A 1 184 ? -17.613 7.116 23.407 1.00 65.75 184 LYS A N 1
ATOM 1349 C CA . LYS A 1 184 ? -17.099 7.158 24.782 1.00 65.75 184 LYS A CA 1
ATOM 1350 C C . LYS A 1 184 ? -18.298 7.418 25.717 1.00 65.75 184 LYS A C 1
ATOM 1352 O O . LYS A 1 184 ? -18.904 8.481 25.588 1.00 65.75 184 LYS A O 1
ATOM 1357 N N . PRO A 1 185 ? -18.681 6.473 26.599 1.00 60.97 185 PRO A N 1
ATOM 1358 C CA . PRO A 1 185 ? -19.840 6.659 27.461 1.00 60.97 185 PRO A CA 1
ATOM 1359 C C . PRO A 1 185 ? -19.612 7.883 28.346 1.00 60.97 185 PRO A C 1
ATOM 1361 O O . PRO A 1 185 ? -18.495 8.081 28.833 1.00 60.97 185 PRO A O 1
ATOM 1364 N N . ALA A 1 186 ? -20.649 8.704 28.529 1.00 69.62 186 ALA A N 1
ATOM 1365 C CA . ALA A 1 186 ? -20.614 9.797 29.492 1.00 69.62 186 ALA A CA 1
ATOM 1366 C C . ALA A 1 186 ? -20.200 9.219 30.854 1.00 69.62 186 ALA A C 1
ATOM 1368 O O . ALA A 1 186 ? -20.847 8.300 31.357 1.00 69.62 186 ALA A O 1
ATOM 1369 N N . GLU A 1 187 ? -19.077 9.692 31.401 1.00 75.69 187 GLU A N 1
ATOM 1370 C CA . GLU A 1 187 ? -18.607 9.258 32.716 1.00 75.69 187 GLU A CA 1
ATOM 1371 C C . GLU A 1 187 ? -19.697 9.647 33.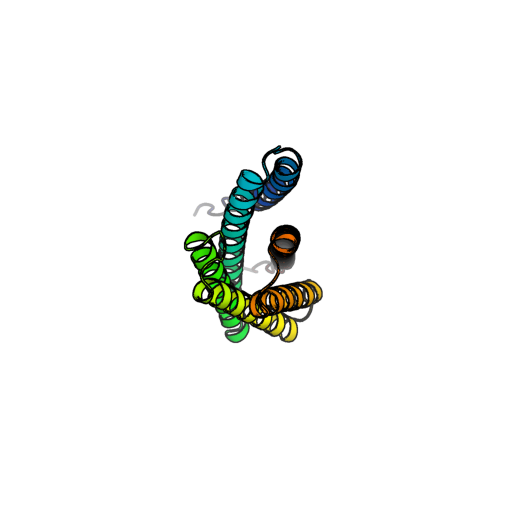730 1.00 75.69 187 GLU A C 1
ATOM 1373 O O . GLU A 1 187 ? -20.087 10.820 33.760 1.00 75.69 187 GLU A O 1
ATOM 1378 N N . PRO A 1 188 ? -20.261 8.691 34.493 1.00 71.06 188 PRO A N 1
ATOM 1379 C CA . PRO A 1 188 ? -21.326 9.003 35.432 1.00 71.06 188 PRO A CA 1
ATOM 1380 C C . PRO A 1 188 ? -20.823 10.035 36.452 1.00 71.06 188 PRO A C 1
ATOM 1382 O O . PRO A 1 188 ? -19.644 9.996 36.830 1.00 71.06 188 PRO A O 1
ATOM 1385 N N . PRO A 1 189 ? -21.682 10.975 36.887 1.00 75.94 189 PRO A N 1
ATOM 1386 C CA . PRO A 1 189 ? -21.286 12.016 37.823 1.00 75.94 189 PRO A CA 1
ATOM 1387 C C . PRO A 1 189 ? -20.707 11.364 39.079 1.00 75.94 189 PRO A C 1
ATOM 1389 O O . PRO A 1 189 ? -21.368 10.557 39.731 1.00 75.94 189 PRO A O 1
ATOM 1392 N N . ARG A 1 190 ? -19.450 11.691 39.405 1.00 80.50 190 ARG A N 1
ATOM 1393 C CA . ARG A 1 190 ? -18.821 11.238 40.649 1.00 80.50 190 ARG A CA 1
ATOM 1394 C C . ARG A 1 190 ? -19.580 11.868 41.809 1.00 80.50 190 ARG A C 1
ATOM 1396 O O . ARG A 1 190 ? -19.410 13.055 42.077 1.00 80.50 190 ARG A O 1
ATOM 1403 N N . THR A 1 191 ? -20.414 11.079 42.475 1.00 83.31 191 THR A N 1
ATOM 1404 C CA . THR A 1 191 ? -21.001 11.442 43.763 1.00 83.31 191 THR A CA 1
ATOM 1405 C C . THR A 1 191 ? -19.856 11.583 44.761 1.00 83.31 191 THR A C 1
ATOM 1407 O O . THR A 1 191 ? -19.146 10.611 45.026 1.00 83.31 191 THR A O 1
ATOM 1410 N N . ARG A 1 192 ? -19.621 12.817 45.210 1.00 76.75 192 ARG A N 1
ATOM 1411 C CA . ARG A 1 192 ? -18.757 13.127 46.349 1.00 76.75 192 ARG A CA 1
ATOM 1412 C C . ARG A 1 192 ? -19.553 13.034 47.635 1.00 76.75 192 ARG A C 1
ATOM 1414 O O . ARG A 1 192 ? -20.743 13.413 47.587 1.00 76.75 192 ARG A O 1
#

Radius of gyration: 19.66 Å; Cα contacts (8 Å, |Δi|>4): 180; chains: 1; bounding box: 37×40×69 Å

Secondary structure (DSSP, 8-state):
-------SSSTTTTTTHHHHHHHHHHHHHHHHHHH-S-HHHHHHHHHHHHHHHHHHHHHHHHHHHHH--SHHHHHHHHHHHHHHHHHHHHHHH-TT--SHHHHHHHHHHHHHHHHHHHHHHHH--STTHHHHHHHHHHHHHHHHHHHTT--GGGHHHHHHHHHHHHHHHHHHHHHHHHHHHHT-PPPPP---

Sequence (192 aa):
MFAAQGRDSVGGYANLWWPLALGAGAAAVLLFLQFTPRPFLMTVTAILWLVALMAAAAWVQAREARLTARRSERLAWRTAGGAYLLAAAALVADPLLGKPGLAMTLAGALAMSGVARLSVGLGRAGDGRAWLYLSGSFSLAVAMMIGFGWPFPVVIPAIKALALDLLGLGAMLILAQTRRRGTKPAEPPRTR

Solvent-accessible surface area (backbone atoms only — not comparable to full-atom values): 10376 Å² total; per-residue (Å²): 141,80,87,91,81,87,84,76,79,74,68,64,62,74,64,56,53,57,62,51,49,53,51,51,48,52,52,54,45,59,53,52,66,73,71,58,97,43,74,68,60,50,50,55,51,50,47,55,49,48,33,51,51,27,45,50,47,18,50,52,27,48,50,50,24,71,73,42,86,52,66,66,55,21,49,28,26,42,48,23,14,51,20,26,44,51,26,25,51,32,42,70,77,37,72,82,50,81,48,67,71,43,37,47,48,31,17,51,19,31,32,49,24,8,53,23,32,35,54,42,29,74,75,45,88,63,90,60,28,70,54,28,41,52,45,11,52,50,30,33,52,53,14,51,44,48,68,72,65,60,63,72,86,54,48,62,62,49,52,52,50,51,49,51,44,50,51,50,51,51,51,48,52,54,52,54,52,54,55,61,63,71,66,62,72,82,76,73,83,82,85,125